Protein 1AM5 (pdb70)

InterPro domains:
  IPR001461 Aspartic peptidase A1 [PR00792] (20-40)
  IPR001461 Aspartic peptidase A1 [PR00792] (163-176)
  IPR001461 Aspartic peptidase A1 [PR00792] (211-222)
  IPR001461 Aspartic peptidase A1 [PR00792] (297-312)
  IPR001461 Aspartic peptidase A1 [PTHR47966] (4-321)
  IPR001969 Aspartic peptidase, active site [PS00141] (29-40)
  IPR001969 Aspartic peptidase, active site [PS00141] (211-222)
  IPR021109 Aspartic peptidase domain superfamily [G3DSA:2.40.70.10] (1-170)
  IPR021109 Aspartic peptidase domain superfamily [G3DSA:2.40.70.10] (171-322)
  IPR021109 Aspartic peptidase domain superfamily [SSF50630] (6-323)
  IPR033121 Peptidase family A1 domain [PF00026] (13-323)
  IPR033121 Peptidase family A1 domain [PS51767] (14-321)

Nearest PDB structures (foldseek):
  1am5-assembly1_A  TM=1.003E+00  e=1.827E-70  Gadus morhua
  6xct-assembly1_A  TM=9.712E-01  e=9.182E-48  Sus scrofa
  6xd2-assembly1_A  TM=9.702E-01  e=2.013E-47  Sus scrofa
  3cms-assembly1_A  TM=9.636E-01  e=3.910E-44  Bos taurus
  8cik-assembly1_A  TM=9.579E-01  e=1.778E-43  Cervus canadensis sibiricus

Structure (mmCIF, N/CA/C/O backbone):
data_1AM5
#
_entry.id   1AM5
#
_cell.length_a   35.980
_cell.length_b   75.400
_cell.length_c   108.100
_cell.angle_alpha   90.00
_cell.angle_beta   90.00
_cell.angle_gamma   90.00
#
_symmetry.space_group_name_H-M   'P 21 21 21'
#
loop_
_entity.id
_entity.type
_entity.pdbx_description
1 polymer PEPSIN
2 water water
#
loop_
_atom_site.group_PDB
_atom_site.id
_atom_site.type_symbol
_atom_site.label_atom_id
_atom_site.label_alt_id
_atom_site.label_comp_id
_atom_site.label_asym_id
_atom_site.label_entity_id
_atom_site.label_seq_id
_atom_site.pdbx_PDB_ins_code
_atom_site.Cartn_x
_atom_site.Cartn_y
_atom_site.Cartn_z
_atom_site.occupancy
_atom_site.B_iso_or_equiv
_atom_site.auth_seq_id
_atom_site.auth_comp_id
_atom_site.auth_asym_id
_atom_site.auth_atom_id
_atom_site.pdbx_PDB_model_num
ATOM 1 N N . ARG A 1 1 ? 2.720 23.668 156.562 1.00 14.53 1 ARG A N 1
ATOM 2 C CA . ARG A 1 1 ? 2.992 22.773 157.750 1.00 12.38 1 ARG A CA 1
ATOM 3 C C . ARG A 1 1 ? 3.860 21.671 157.225 1.00 11.78 1 ARG A C 1
ATOM 4 O O . ARG A 1 1 ? 4.929 21.809 157.858 1.00 12.91 1 ARG A O 1
ATOM 12 N N . VAL A 1 2 ? 3.728 20.700 156.307 1.00 8.92 2 VAL A N 1
ATOM 13 C CA . VAL A 1 2 ? 4.982 19.875 156.056 1.00 8.30 2 VAL A CA 1
ATOM 14 C C . VAL A 1 2 ? 4.730 19.164 154.734 1.00 7.39 2 VAL A C 1
ATOM 15 O O . VAL A 1 2 ? 3.685 19.261 154.088 1.00 6.00 2 VAL A O 1
ATOM 19 N N . THR A 1 3 ? 5.756 18.476 154.241 1.00 8.96 3 THR A N 1
ATOM 20 C CA . THR A 1 3 ? 5.575 17.739 152.982 1.00 8.77 3 THR A CA 1
ATOM 21 C C . THR A 1 3 ? 6.380 16.456 153.150 1.00 6.94 3 THR A C 1
ATOM 22 O O . THR A 1 3 ? 7.190 16.342 154.039 1.00 6.24 3 THR A O 1
ATOM 26 N N . GLU A 1 4 ? 6.082 15.621 152.187 1.00 7.12 4 GLU A N 1
ATOM 27 C CA . GLU A 1 4 ? 6.787 14.358 152.141 1.00 8.44 4 GLU A CA 1
ATOM 28 C C . GLU A 1 4 ? 6.897 13.865 150.714 1.00 6.47 4 GLU A C 1
ATOM 29 O O . GLU A 1 4 ? 6.068 14.168 149.891 1.00 8.44 4 GLU A O 1
ATOM 35 N N . GLN A 1 5 ? 7.962 13.130 150.532 1.00 8.18 5 GLN A N 1
ATOM 36 C CA . GLN A 1 5 ? 8.308 12.465 149.275 1.00 12.11 5 GLN A CA 1
ATOM 37 C C . GLN A 1 5 ? 7.355 11.262 149.185 1.00 13.20 5 GLN A C 1
ATOM 38 O O . GLN A 1 5 ? 7.082 10.653 150.244 1.00 11.66 5 GLN A O 1
ATOM 44 N N . MET A 1 6 ? 6.725 10.979 148.010 1.00 13.04 6 MET A N 1
ATOM 45 C CA . MET A 1 6 ? 5.787 9.815 148.053 1.00 16.06 6 MET A CA 1
ATOM 46 C C . MET A 1 6 ? 6.205 8.936 146.900 1.00 15.92 6 MET A C 1
ATOM 47 O O . MET A 1 6 ? 7.122 9.394 146.169 1.00 17.38 6 MET A O 1
ATOM 52 N N . LYS A 1 7 ? 5.691 7.727 146.713 1.00 15.55 7 LYS A N 1
ATOM 53 C CA . LYS A 1 7 ? 6.338 6.981 145.585 1.00 13.94 7 LYS A CA 1
ATOM 54 C C . LYS A 1 7 ? 5.549 6.913 144.279 1.00 13.63 7 LYS A C 1
ATOM 55 O O . LYS A 1 7 ? 4.344 7.053 144.183 1.00 11.30 7 LYS A O 1
ATOM 61 N N . ASN A 1 8 ? 6.300 6.666 143.211 1.00 12.86 8 ASN A N 1
ATOM 62 C CA . ASN A 1 8 ? 5.877 6.559 141.815 1.00 12.85 8 ASN A CA 1
ATOM 63 C C . ASN A 1 8 ? 6.041 5.161 141.267 1.00 12.74 8 ASN A C 1
ATOM 64 O O . ASN A 1 8 ? 7.162 4.639 141.173 1.00 13.20 8 ASN A O 1
ATOM 69 N N . GLU A 1 9 ? 4.964 4.475 140.877 1.00 13.08 9 GLU A N 1
ATOM 70 C CA . GLU A 1 9 ? 5.161 3.147 140.285 1.00 14.47 9 GLU A CA 1
ATOM 71 C C . GLU A 1 9 ? 4.961 3.457 138.791 1.00 15.65 9 GLU A C 1
ATOM 72 O O . GLU A 1 9 ? 3.890 3.878 138.324 1.00 15.55 9 GLU A O 1
ATOM 78 N N . ALA A 1 10 ? 6.063 3.336 138.031 1.00 15.20 10 ALA A N 1
ATOM 79 C CA . ALA A 1 10 ? 5.955 3.497 136.596 1.00 13.78 10 ALA A CA 1
ATOM 80 C C . ALA A 1 10 ? 5.114 4.598 136.095 1.00 14.67 10 ALA A C 1
ATOM 81 O O . ALA A 1 10 ? 4.404 4.347 135.119 1.00 16.28 10 ALA A O 1
ATOM 83 N N . ASP A 1 11 ? 5.002 5.786 136.662 1.00 15.95 11 ASP A N 1
ATOM 84 C CA . ASP A 1 11 ? 4.213 6.922 136.239 1.00 12.52 11 ASP A CA 1
ATOM 85 C C . ASP A 1 11 ? 2.728 6.603 136.151 1.00 13.82 11 ASP A C 1
ATOM 86 O O . ASP A 1 11 ? 2.002 7.401 135.563 1.00 12.39 11 ASP A O 1
ATOM 91 N N . THR A 1 12 ? 2.308 5.513 136.780 1.00 14.01 12 THR A N 1
ATOM 92 C CA . THR A 1 12 ? 0.902 5.133 136.762 1.00 14.08 12 THR A CA 1
ATOM 93 C C . THR A 1 12 ? 0.158 5.369 138.058 1.00 11.67 12 THR A C 1
ATOM 94 O O . THR A 1 12 ? -0.973 5.797 138.174 1.00 15.48 12 THR A O 1
ATOM 98 N N . GLU A 1 13 ? 0.839 4.998 139.091 1.00 9.92 13 GLU A N 1
ATOM 99 C CA . GLU A 1 13 ? 0.556 5.014 140.464 1.00 10.57 13 GLU A CA 1
ATOM 100 C C . GLU A 1 13 ? 1.491 5.867 141.294 1.00 7.98 13 GLU A C 1
ATOM 101 O O . GLU A 1 13 ? 2.632 5.474 141.192 1.00 6.26 13 GLU A O 1
ATOM 107 N N . TYR A 1 14 ? 0.893 6.813 141.991 1.00 9.64 14 TYR A N 1
ATOM 108 C CA . TYR A 1 14 ? 1.598 7.721 142.945 1.00 9.64 14 TYR A CA 1
ATOM 109 C C . TYR A 1 14 ? 0.924 7.447 144.314 1.00 7.29 14 TYR A C 1
ATOM 110 O O . TYR A 1 14 ? -0.264 7.639 144.588 1.00 4.91 14 TYR A O 1
ATOM 119 N N . TYR A 1 15 ? 1.756 6.811 145.142 1.00 6.20 15 TYR A N 1
ATOM 120 C CA . TYR A 1 15 ? 1.219 6.336 146.424 1.00 10.14 15 TYR A CA 1
ATOM 121 C C . TYR A 1 15 ? 2.129 6.692 147.579 1.00 10.85 15 TYR A C 1
ATOM 122 O O . TYR A 1 15 ? 3.327 6.867 147.199 1.00 13.96 15 TYR A O 1
ATOM 131 N N . GLY A 1 16 ? 1.643 6.832 148.827 1.00 8.99 16 GLY A N 1
ATOM 132 C CA . GLY A 1 16 ? 2.759 7.171 149.781 1.00 10.11 16 GLY A CA 1
ATOM 133 C C . GLY A 1 16 ? 2.341 6.749 151.155 1.00 9.42 16 GLY A C 1
ATOM 134 O O . GLY A 1 16 ? 1.374 6.020 151.202 1.00 10.88 16 GLY A O 1
ATOM 135 N N . VAL A 1 17 ? 2.993 7.182 152.210 1.00 12.24 17 VAL A N 1
ATOM 136 C CA . VAL A 1 17 ? 2.534 6.750 153.532 1.00 13.13 17 VAL A CA 1
ATOM 137 C C . VAL A 1 17 ? 1.640 7.641 154.376 1.00 13.27 17 VAL A C 1
ATOM 138 O O . VAL A 1 17 ? 1.355 8.868 154.275 1.00 14.23 17 VAL A O 1
ATOM 142 N N . ILE A 1 18 ? 0.963 6.954 155.318 1.00 10.16 18 ILE A N 1
ATOM 143 C CA . ILE A 1 18 ? 0.065 7.300 156.387 1.00 7.24 18 ILE A CA 1
ATOM 144 C C . ILE A 1 18 ? 0.127 6.235 157.515 1.00 7.91 18 ILE A C 1
ATOM 145 O O . ILE A 1 18 ? 0.451 5.069 157.313 1.00 4.95 18 ILE A O 1
ATOM 150 N N . SER A 1 19 ? -0.205 6.570 158.750 1.00 7.71 19 SER A N 1
ATOM 151 C CA . SER A 1 19 ? -0.198 5.724 159.932 1.00 5.78 19 SER A CA 1
ATOM 152 C C . SER A 1 19 ? -1.525 5.653 160.644 1.00 5.64 19 SER A C 1
ATOM 153 O O . SER A 1 19 ? -2.114 6.734 160.685 1.00 3.91 19 SER A O 1
ATOM 156 N N . ILE A 1 20 ? -2.001 4.517 161.094 1.00 4.48 20 ILE A N 1
ATOM 157 C CA . ILE A 1 20 ? -3.313 4.568 161.755 1.00 7.36 20 ILE A CA 1
ATOM 158 C C . ILE A 1 20 ? -3.160 3.808 163.074 1.00 9.36 20 ILE A C 1
ATOM 159 O O . ILE A 1 20 ? -2.360 2.889 162.932 1.00 8.83 20 ILE A O 1
ATOM 164 N N . GLY A 1 21 ? -3.870 4.115 164.128 1.00 11.05 21 GLY A N 1
ATOM 165 C CA . GLY A 1 21 ? -3.764 3.364 165.347 1.00 11.66 21 GLY A CA 1
ATOM 166 C C . GLY A 1 21 ? -2.871 4.040 166.365 1.00 12.90 21 GLY A C 1
ATOM 167 O O . GLY A 1 21 ? -2.162 4.987 166.070 1.00 15.02 21 GLY A O 1
ATOM 168 N N . THR A 1 22 ? -2.820 3.549 167.581 1.00 12.75 22 THR A N 1
ATOM 169 C CA . THR A 1 22 ? -2.035 3.820 168.787 1.00 11.35 22 THR A CA 1
ATOM 170 C C . THR A 1 22 ? -1.615 2.435 169.206 1.00 10.02 22 THR A C 1
ATOM 171 O O . THR A 1 22 ? -2.518 1.807 169.720 1.00 12.73 22 THR A O 1
ATOM 175 N N . PRO A 1 23 ? -0.383 2.106 169.182 1.00 10.57 23 PRO A N 1
ATOM 176 C CA . PRO A 1 23 ? 0.755 2.623 168.489 1.00 12.60 23 PRO A CA 1
ATOM 177 C C . PRO A 1 23 ? 0.467 2.414 166.983 1.00 12.58 23 PRO A C 1
ATOM 178 O O . PRO A 1 23 ? -0.293 1.562 166.510 1.00 15.63 23 PRO A O 1
ATOM 182 N N . PRO A 1 24 ? 1.017 3.255 166.155 1.00 13.31 24 PRO A N 1
ATOM 183 C CA . PRO A 1 24 ? 0.788 3.288 164.740 1.00 14.06 24 PRO A CA 1
ATOM 184 C C . PRO A 1 24 ? 1.193 2.178 163.783 1.00 15.97 24 PRO A C 1
ATOM 185 O O . PRO A 1 24 ? 2.352 1.791 163.631 1.00 17.28 24 PRO A O 1
ATOM 189 N N . GLU A 1 25 ? 0.200 1.650 163.057 1.00 16.51 25 GLU A N 1
ATOM 190 C CA . GLU A 1 25 ? 0.320 0.653 161.968 1.00 17.61 25 GLU A CA 1
ATOM 191 C C . GLU A 1 25 ? 0.428 1.499 160.660 1.00 17.78 25 GLU A C 1
ATOM 192 O O . GLU A 1 25 ? -0.459 2.370 160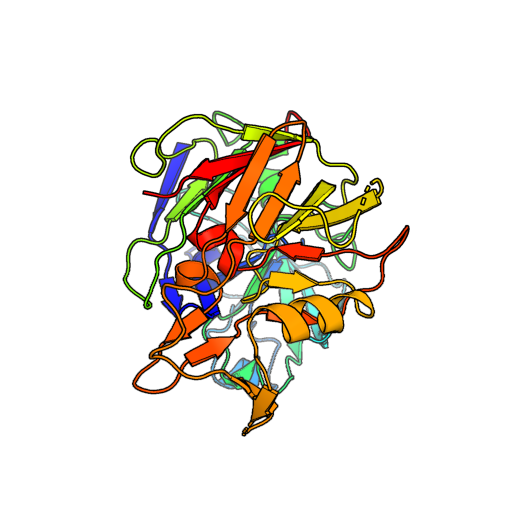.446 1.00 19.57 25 GLU A O 1
ATOM 198 N N . SER A 1 26 ? 1.480 1.371 159.853 1.00 16.72 26 SER A N 1
ATOM 199 C CA . SER A 1 26 ? 1.819 2.158 158.664 1.00 15.65 26 SER A CA 1
ATOM 200 C C . SER A 1 26 ? 1.375 1.483 157.388 1.00 15.02 26 SER A C 1
ATOM 201 O O . SER A 1 26 ? 1.398 0.231 157.267 1.00 14.58 26 SER A O 1
ATOM 204 N N . PHE A 1 27 ? 0.776 2.246 156.478 1.00 11.79 27 PHE A N 1
ATOM 205 C CA . PHE A 1 27 ? 0.166 1.834 155.226 1.00 10.19 27 PHE A CA 1
ATOM 206 C C . PHE A 1 27 ? 0.507 2.745 154.058 1.00 8.35 27 PHE A C 1
ATOM 207 O O . PHE A 1 27 ? 0.658 3.924 154.168 1.00 7.66 27 PHE A O 1
ATOM 215 N N . LYS A 1 28 ? 0.616 2.217 152.910 1.00 7.56 28 LYS A N 1
ATOM 216 C CA . LYS A 1 28 ? 0.858 2.841 151.623 1.00 6.84 28 LYS A CA 1
ATOM 217 C C . LYS A 1 28 ? -0.480 3.102 151.013 1.00 6.64 28 LYS A C 1
ATOM 218 O O . LYS A 1 28 ? -1.277 2.171 150.738 1.00 8.06 28 LYS A O 1
ATOM 224 N N . VAL A 1 29 ? -0.871 4.349 150.815 1.00 9.81 29 VAL A N 1
ATOM 225 C CA . VAL A 1 29 ? -2.201 4.640 150.272 1.00 8.29 29 VAL A CA 1
ATOM 226 C C . VAL A 1 29 ? -1.982 5.515 149.039 1.00 12.00 29 VAL A C 1
ATOM 227 O O . VAL A 1 29 ? -1.016 6.267 148.874 1.00 13.93 29 VAL A O 1
ATOM 231 N N . ILE A 1 30 ? -2.897 5.278 148.058 1.00 12.21 30 ILE A N 1
ATOM 232 C CA . ILE A 1 30 ? -2.896 6.092 146.833 1.00 9.26 30 ILE A CA 1
ATOM 233 C C . ILE A 1 30 ? -3.510 7.436 147.284 1.00 4.90 30 ILE A C 1
ATOM 234 O O . ILE A 1 30 ? -4.573 7.600 147.927 1.00 3.27 30 ILE A O 1
ATOM 239 N N . PHE A 1 31 ? -2.789 8.470 146.956 1.00 2.86 31 PHE A N 1
ATOM 240 C CA . PHE A 1 31 ? -3.245 9.855 147.202 1.00 4.34 31 PHE A CA 1
ATOM 241 C C . PHE A 1 31 ? -4.179 10.307 146.135 1.00 4.28 31 PHE A C 1
ATOM 242 O O . PHE A 1 31 ? -3.755 10.745 145.117 1.00 6.83 31 PHE A O 1
ATOM 250 N N . ASP A 1 32 ? -5.481 10.135 146.233 1.00 6.67 32 ASP A N 1
ATOM 251 C CA . ASP A 1 32 ? -6.494 10.362 145.223 1.00 5.67 32 ASP A CA 1
ATOM 252 C C . ASP A 1 32 ? -7.429 11.537 145.294 1.00 5.57 32 ASP A C 1
ATOM 253 O O . ASP A 1 32 ? -8.412 11.770 146.010 1.00 8.20 32 ASP A O 1
ATOM 258 N N . THR A 1 33 ? -7.190 12.498 144.341 1.00 6.42 33 THR A N 1
ATOM 259 C CA . THR A 1 33 ? -7.950 13.741 144.219 1.00 3.58 33 THR A CA 1
ATOM 260 C C . THR A 1 33 ? -9.285 13.511 143.548 1.00 5.41 33 THR A C 1
ATOM 261 O O . THR A 1 33 ? -10.162 14.384 143.663 1.00 5.11 33 THR A O 1
ATOM 265 N N . GLY A 1 34 ? -9.496 12.350 142.949 1.00 5.67 34 GLY A N 1
ATOM 266 C CA . GLY A 1 34 ? -10.697 11.993 142.242 1.00 2.35 34 GLY A CA 1
ATOM 267 C C . GLY A 1 34 ? -11.709 11.180 142.995 1.00 2.68 34 GLY A C 1
ATOM 268 O O . GLY A 1 34 ? -12.685 10.719 142.382 1.00 1.89 34 GLY A O 1
ATOM 269 N N . SER A 1 35 ? -11.447 11.000 144.280 1.00 2.89 35 SER A N 1
ATOM 270 C CA . SER A 1 35 ? -12.300 10.348 145.235 1.00 4.61 35 SER A CA 1
ATOM 271 C C . SER A 1 35 ? -12.114 11.033 146.611 1.00 7.39 35 SER A C 1
ATOM 272 O O . SER A 1 35 ? -11.130 11.671 146.948 1.00 6.99 35 SER A O 1
ATOM 275 N N . SER A 1 36 ? -13.062 10.876 147.517 1.00 8.52 36 SER A N 1
ATOM 276 C CA . SER A 1 36 ? -13.082 11.374 148.858 1.00 9.27 36 SER A CA 1
ATOM 277 C C . SER A 1 36 ? -13.098 10.254 149.911 1.00 10.20 36 SER A C 1
ATOM 278 O O . SER A 1 36 ? -13.032 10.790 151.021 1.00 10.23 36 SER A O 1
ATOM 281 N N . ASN A 1 37 ? -13.164 8.939 149.673 1.00 9.28 37 ASN A N 1
ATOM 282 C CA . ASN A 1 37 ? -13.137 8.097 150.897 1.00 10.17 37 ASN A CA 1
ATOM 283 C C . ASN A 1 37 ? -11.759 7.699 151.414 1.00 10.05 37 ASN A C 1
ATOM 284 O O . ASN A 1 37 ? -10.726 7.851 150.762 1.00 10.26 37 ASN A O 1
ATOM 289 N N . LEU A 1 38 ? -11.669 7.133 152.631 1.00 9.97 38 LEU A N 1
ATOM 290 C CA . LEU A 1 38 ? -10.426 6.643 153.217 1.00 8.71 38 LEU A CA 1
ATOM 291 C C . LEU A 1 38 ? -10.681 5.166 153.569 1.00 7.01 38 LEU A C 1
ATOM 292 O O . LEU A 1 38 ? -11.687 4.917 154.219 1.00 6.53 38 LEU A O 1
ATOM 297 N N . TRP A 1 39 ? -9.831 4.255 153.092 1.00 6.70 39 TRP A N 1
ATOM 298 C CA . TRP A 1 39 ? -10.117 2.850 153.512 1.00 3.19 39 TRP A CA 1
ATOM 299 C C . TRP A 1 39 ? -8.784 2.180 153.464 1.00 3.14 39 TRP A C 1
ATOM 300 O O . TRP A 1 39 ? -7.835 2.670 152.843 1.00 5.14 39 TRP A O 1
ATOM 311 N N . VAL A 1 40 ? -8.619 1.052 154.105 1.00 4.74 40 VAL A N 1
ATOM 312 C CA . VAL A 1 40 ? -7.362 0.297 154.240 1.00 1.89 40 VAL A CA 1
ATOM 313 C C . VAL A 1 40 ? -7.735 -1.172 154.324 1.00 3.15 40 VAL A C 1
ATOM 314 O O . VAL A 1 40 ? -8.863 -1.470 154.708 1.00 1.89 40 VAL A O 1
ATOM 318 N N . SER A 1 41 ? -6.830 -2.046 153.884 1.00 5.75 41 SER A N 1
ATOM 319 C CA . SER A 1 41 ? -7.040 -3.502 153.919 1.00 9.22 41 SER A CA 1
ATOM 320 C C . SER A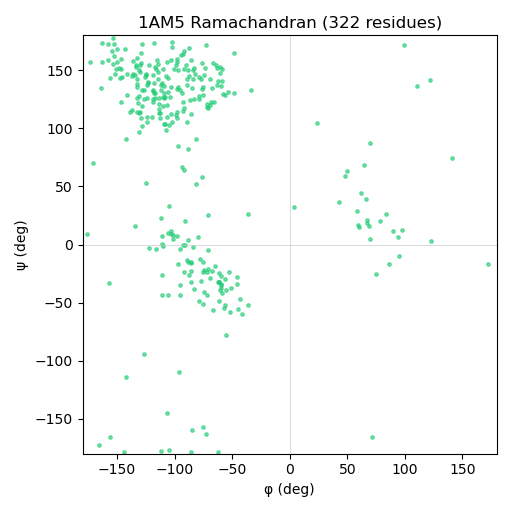 1 41 ? -7.264 -3.694 155.420 1.00 8.93 41 SER A C 1
ATOM 321 O O . SER A 1 41 ? -6.570 -2.920 156.161 1.00 9.75 41 SER A O 1
ATOM 324 N N . SER A 1 42 ? -8.171 -4.534 155.894 1.00 8.49 42 SER A N 1
ATOM 325 C CA . SER A 1 42 ? -8.289 -4.673 157.389 1.00 7.00 42 SER A CA 1
ATOM 326 C C . SER A 1 42 ? -8.338 -6.144 157.748 1.00 6.36 42 SER A C 1
ATOM 327 O O . SER A 1 42 ? -8.678 -6.988 156.927 1.00 6.07 42 SER A O 1
ATOM 330 N N . SER A 1 43 ? -8.057 -6.506 158.997 1.00 10.75 43 SER A N 1
ATOM 331 C CA . SER A 1 43 ? -8.165 -7.934 159.303 1.00 15.46 43 SER A CA 1
ATOM 332 C C . SER A 1 43 ? -9.593 -8.449 159.333 1.00 16.04 43 SER A C 1
ATOM 333 O O . SER A 1 43 ? -9.759 -9.456 160.007 1.00 17.94 43 SER A O 1
ATOM 336 N N . HIS A 1 44 ? -10.595 -7.876 158.655 1.00 16.20 44 HIS A N 1
ATOM 337 C CA . HIS A 1 44 ? -11.962 -8.347 158.614 1.00 15.03 44 HIS A CA 1
ATOM 338 C C . HIS A 1 44 ? -12.097 -8.830 157.187 1.00 15.42 44 HIS A C 1
ATOM 339 O O . HIS A 1 44 ? -13.187 -9.228 156.829 1.00 18.10 44 HIS A O 1
ATOM 346 N N . CYS A 1 45 ? -10.988 -8.678 156.483 1.00 16.13 45 CYS A N 1
ATOM 347 C CA . CYS A 1 45 ? -10.995 -9.084 155.082 1.00 16.29 45 CYS A CA 1
ATOM 348 C C . CYS A 1 45 ? -10.097 -10.325 154.878 1.00 17.79 45 CYS A C 1
ATOM 349 O O . CYS A 1 45 ? -8.977 -10.551 155.399 1.00 17.15 45 CYS A O 1
ATOM 352 N N . SER A 1 46 ? -10.712 -11.181 154.033 1.00 17.89 46 SER A N 1
ATOM 353 C CA . SER A 1 46 ? -10.023 -12.425 153.669 1.00 19.56 46 SER A CA 1
ATOM 354 C C . SER A 1 46 ? -10.119 -12.673 152.176 1.00 18.62 46 SER A C 1
ATOM 355 O O . SER A 1 46 ? -9.877 -13.844 151.806 1.00 20.87 46 SER A O 1
ATOM 358 N N . ALA A 1 47 ? -10.465 -11.731 151.321 1.00 16.32 47 ALA A N 1
ATOM 359 C CA . ALA A 1 47 ? -10.504 -11.954 149.864 1.00 13.70 47 ALA A CA 1
ATOM 360 C C . ALA A 1 47 ? -9.053 -12.276 149.554 1.00 14.67 47 ALA A C 1
ATOM 361 O O . ALA A 1 47 ? -8.168 -12.145 150.446 1.00 16.63 47 ALA A O 1
ATOM 363 N N . GLN A 1 48 ? -8.572 -12.520 148.361 1.00 15.13 48 GLN A N 1
ATOM 364 C CA . GLN A 1 48 ? -7.185 -12.751 148.006 1.00 13.59 48 GLN A CA 1
ATOM 365 C C . GLN A 1 48 ? -6.284 -11.515 147.936 1.00 13.36 48 GLN A C 1
ATOM 366 O O . GLN A 1 48 ? -5.066 -11.559 148.154 1.00 10.90 48 GLN A O 1
ATOM 372 N N . ALA A 1 49 ? -6.886 -10.383 147.553 1.00 10.97 49 ALA A N 1
ATOM 373 C CA . ALA A 1 49 ? -6.364 -9.039 147.424 1.00 11.84 49 ALA A CA 1
ATOM 374 C C . ALA A 1 49 ? -5.875 -8.529 148.769 1.00 11.62 49 ALA A C 1
ATOM 375 O O . ALA A 1 49 ? -4.783 -8.065 149.010 1.00 12.85 49 ALA A O 1
ATOM 377 N N . CYS A 1 50 ? -6.764 -8.713 149.724 1.00 13.61 50 CYS A N 1
ATOM 378 C CA . CYS A 1 50 ? -6.642 -8.505 151.155 1.00 13.67 50 CYS A CA 1
ATOM 379 C C . CYS A 1 50 ? -5.550 -9.391 151.735 1.00 14.48 50 CYS A C 1
ATOM 380 O O . CYS A 1 50 ? -4.837 -8.842 152.604 1.00 15.81 50 CYS A O 1
ATOM 383 N N . SER A 1 51 ? -5.400 -10.645 151.282 1.00 12.81 51 SER A N 1
ATOM 384 C CA . SER A 1 51 ? -4.317 -11.502 151.723 1.00 13.97 51 SER A CA 1
ATOM 385 C C . SER A 1 51 ? -2.896 -11.003 151.416 1.00 14.09 51 SER A C 1
ATOM 386 O O . SER A 1 51 ? -1.953 -11.342 152.120 1.00 14.99 51 SER A O 1
ATOM 389 N N . ASN A 1 52 ? -2.661 -10.294 150.332 1.00 16.10 52 ASN A N 1
ATOM 390 C CA . ASN A 1 52 ? -1.280 -9.886 150.039 1.00 17.21 52 ASN A CA 1
ATOM 391 C C . ASN A 1 52 ? -1.040 -8.424 150.412 1.00 15.84 52 ASN A C 1
ATOM 392 O O . ASN A 1 52 ? 0.070 -7.914 150.186 1.00 16.28 52 ASN A O 1
ATOM 397 N N . HIS A 1 53 ? -2.012 -7.768 151.007 1.00 12.28 53 HIS A N 1
ATOM 398 C CA . HIS A 1 53 ? -1.815 -6.360 151.395 1.00 12.75 53 HIS A CA 1
ATOM 399 C C . HIS A 1 53 ? -1.549 -6.207 152.874 1.00 13.04 53 HIS A C 1
ATOM 400 O O . HIS A 1 53 ? -1.535 -7.188 153.655 1.00 14.42 53 HIS A O 1
ATOM 407 N N . ASN A 1 54 ? -1.232 -5.002 153.335 1.00 12.03 54 ASN A N 1
ATOM 408 C CA . ASN A 1 54 ? -0.877 -4.897 154.777 1.00 9.97 54 ASN A CA 1
ATOM 409 C C . ASN A 1 54 ? -2.137 -4.737 155.552 1.00 8.73 54 ASN A C 1
ATOM 410 O O . ASN A 1 54 ? -2.749 -3.712 155.286 1.00 7.93 54 ASN A O 1
ATOM 415 N N . LYS A 1 55 ? -2.603 -5.659 156.389 1.00 6.04 55 LYS A N 1
ATOM 416 C CA . LYS A 1 55 ? -3.891 -5.456 156.992 1.00 5.13 55 LYS A CA 1
ATOM 417 C C . LYS A 1 55 ? -3.845 -4.691 158.321 1.00 7.54 55 LYS A C 1
ATOM 418 O O . LYS A 1 55 ? -3.036 -4.667 159.254 1.00 7.52 55 LYS A O 1
ATOM 424 N N . PHE A 1 56 ? -4.909 -3.858 158.424 1.00 9.29 56 PHE A N 1
ATOM 425 C CA . PHE A 1 56 ? -5.135 -3.024 159.605 1.00 9.72 56 PHE A CA 1
ATOM 426 C C . PHE A 1 56 ? -5.931 -3.876 160.621 1.00 9.11 56 PHE A C 1
ATOM 427 O O . PHE A 1 56 ? -7.054 -4.352 160.378 1.00 10.27 56 PHE A O 1
ATOM 435 N N . LYS A 1 57 ? -5.404 -4.016 161.819 1.00 10.47 57 LYS A N 1
ATOM 436 C CA . LYS A 1 57 ? -5.943 -4.756 162.944 1.00 8.92 57 LYS A CA 1
ATOM 437 C C . LYS A 1 57 ? -6.424 -3.850 164.065 1.00 8.62 57 LYS A C 1
ATOM 438 O O . LYS A 1 57 ? -5.642 -3.305 164.847 1.00 6.29 57 LYS A O 1
ATOM 444 N N . PRO A 1 58 ? -7.740 -3.687 164.169 1.00 8.38 58 PRO A N 1
ATOM 445 C CA . PRO A 1 58 ? -8.388 -2.826 165.147 1.00 11.44 58 PRO A CA 1
ATOM 446 C C . PRO A 1 58 ? -8.222 -3.091 166.624 1.00 15.09 58 PRO A C 1
ATOM 447 O O . PRO A 1 58 ? -8.335 -2.263 167.575 1.00 19.06 58 PRO A O 1
ATOM 451 N N . ARG A 1 59 ? -7.922 -4.308 167.016 1.00 18.01 59 ARG A N 1
ATOM 452 C CA . ARG A 1 59 ? -7.713 -4.848 168.327 1.00 18.57 59 ARG A CA 1
ATOM 453 C C . ARG A 1 59 ? -6.353 -4.425 168.860 1.00 18.75 59 ARG A C 1
ATOM 454 O O . ARG A 1 59 ? -6.161 -4.675 170.037 1.00 20.53 59 ARG A O 1
ATOM 462 N N . GLN A 1 60 ? -5.470 -3.931 167.999 1.00 17.70 60 GLN A N 1
ATOM 463 C CA . GLN A 1 60 ? -4.138 -3.608 168.449 1.00 15.88 60 GLN A CA 1
ATOM 464 C C . GLN A 1 60 ? -3.896 -2.106 168.439 1.00 14.48 60 GLN A C 1
ATOM 465 O O . GLN A 1 60 ? -2.774 -1.643 168.366 1.00 13.26 60 GLN A O 1
ATOM 471 N N . SER A 1 61 ? -4.985 -1.387 168.495 1.00 15.19 61 SER A N 1
ATOM 472 C CA . SER A 1 61 ? -4.956 0.105 168.544 1.00 16.39 61 SER A CA 1
ATOM 473 C C . SER A 1 61 ? -5.850 0.536 169.701 1.00 14.49 61 SER A C 1
ATOM 474 O O . SER A 1 61 ? -7.108 0.318 169.695 1.00 13.46 61 SER A O 1
ATOM 477 N N . SER A 1 62 ? -5.179 1.122 170.698 1.00 12.58 62 SER A N 1
ATOM 478 C CA . SER A 1 62 ? -5.950 1.494 171.924 1.00 13.97 62 SER A CA 1
ATOM 479 C C . SER A 1 62 ? -6.758 2.779 171.827 1.00 15.12 62 SER A C 1
ATOM 480 O O . SER A 1 62 ? -7.334 3.318 172.794 1.00 14.82 62 SER A O 1
ATOM 483 N N . THR A 1 63 ? -6.765 3.328 170.608 1.00 12.69 63 THR A N 1
ATOM 484 C CA . THR A 1 63 ? -7.488 4.508 170.230 1.00 13.29 63 THR A CA 1
ATOM 485 C C . THR A 1 63 ? -8.656 4.138 169.284 1.00 13.28 63 THR A C 1
ATOM 486 O O . THR A 1 63 ? -9.435 5.074 168.965 1.00 14.08 63 THR A O 1
ATOM 490 N N . TYR A 1 64 ? -8.856 2.860 168.912 1.00 9.85 64 TYR A N 1
ATOM 491 C CA . TYR A 1 64 ? -9.955 2.548 167.997 1.00 10.37 64 TYR A CA 1
ATOM 492 C C . TYR A 1 64 ? -11.333 2.476 168.612 1.00 11.37 64 TYR A C 1
ATOM 493 O O . TYR A 1 64 ? -11.661 2.074 169.745 1.00 8.10 64 TYR A O 1
ATOM 502 N N . VAL A 1 65 ? -12.272 2.950 167.761 1.00 12.23 65 VAL A N 1
ATOM 503 C CA . VAL A 1 65 ? -13.689 3.028 168.230 1.00 14.18 65 VAL A CA 1
ATOM 504 C C . VAL A 1 65 ? -14.502 2.516 167.058 1.00 13.80 65 VAL A C 1
ATOM 505 O O . VAL A 1 65 ? -14.395 3.231 166.064 1.00 12.26 65 VAL A O 1
ATOM 509 N N . GLU A 1 66 ? -15.225 1.400 167.142 1.00 15.52 66 GLU A N 1
ATOM 510 C CA . GLU A 1 66 ? -15.971 0.957 165.927 1.00 16.92 66 GLU A CA 1
ATOM 511 C C . GLU A 1 66 ? -17.338 1.585 165.762 1.00 19.07 66 GLU A C 1
ATOM 512 O O . GLU A 1 66 ? -17.909 2.116 166.725 1.00 19.33 66 GLU A O 1
ATOM 518 N N . THR A 1 67 ? -17.977 1.650 164.610 1.00 20.40 67 THR A N 1
ATOM 519 C CA . THR A 1 67 ? -19.219 2.055 164.027 1.00 22.40 67 THR A CA 1
ATOM 520 C C . THR A 1 67 ? -19.631 0.836 163.132 1.00 23.62 67 THR A C 1
ATOM 521 O O . THR A 1 67 ? -19.012 0.393 162.144 1.00 21.89 67 THR A O 1
ATOM 525 N N . GLY A 1 68 ? -20.801 0.256 163.386 1.00 25.14 68 GLY A N 1
ATOM 526 C CA . GLY A 1 68 ? -21.172 -0.881 162.497 1.00 26.41 68 GLY A CA 1
ATOM 527 C C . GLY A 1 68 ? -21.549 -0.566 161.039 1.00 25.25 68 GLY A C 1
ATOM 528 O 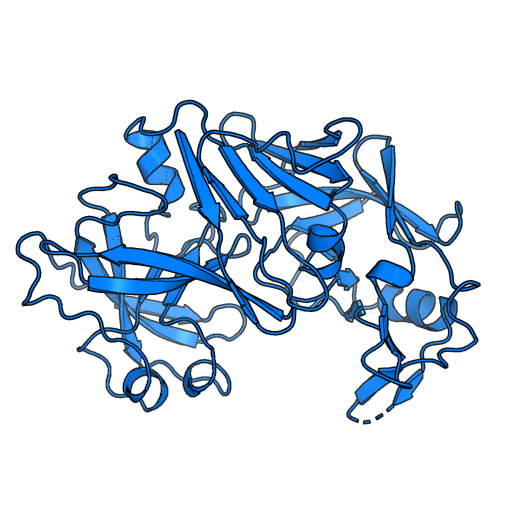O . GLY A 1 68 ? -21.827 -1.491 160.233 1.00 26.68 68 GLY A O 1
ATOM 529 N N . LYS A 1 69 ? -21.607 0.724 160.687 1.00 22.15 69 LYS A N 1
ATOM 530 C CA . LYS A 1 69 ? -22.009 1.104 159.362 1.00 19.65 69 LYS A CA 1
ATOM 531 C C . LYS A 1 69 ? -21.088 0.475 158.334 1.00 16.49 69 LYS A C 1
ATOM 532 O O . LYS A 1 69 ? -19.889 0.544 158.430 1.00 16.67 69 LYS A O 1
ATOM 538 N N . THR A 1 70 ? -21.719 -0.150 157.384 1.00 15.36 70 THR A N 1
ATOM 539 C CA . THR A 1 70 ? -21.008 -0.794 156.308 1.00 18.05 70 THR A CA 1
ATOM 540 C C . THR A 1 70 ? -20.957 0.214 155.161 1.00 19.40 70 THR A C 1
ATOM 541 O O . THR A 1 70 ? -21.718 1.179 155.105 1.00 19.56 70 THR A O 1
ATOM 545 N N . VAL A 1 71 ? -20.070 -0.021 154.204 1.00 20.58 71 VAL A N 1
ATOM 546 C CA . VAL A 1 71 ? -20.056 0.899 153.040 1.00 18.62 71 VAL A CA 1
ATOM 547 C C . VAL A 1 71 ? -19.993 -0.061 151.868 1.00 19.35 71 VAL A C 1
ATOM 548 O O . VAL A 1 71 ? -19.536 -1.195 152.044 1.00 17.82 71 VAL A O 1
ATOM 552 N N . ASP A 1 72 ? -20.490 0.329 150.725 1.00 21.22 72 ASP A N 1
ATOM 553 C CA . ASP A 1 72 ? -20.405 -0.449 149.506 1.00 23.12 72 ASP A CA 1
ATOM 554 C C . ASP A 1 72 ? -19.841 0.712 148.615 1.00 23.90 72 ASP A C 1
ATOM 555 O O . ASP A 1 72 ? -20.501 1.702 148.349 1.00 23.61 72 ASP A O 1
ATOM 560 N N . LEU A 1 73 ? -18.570 0.451 148.331 1.00 23.35 73 LEU A N 1
ATOM 561 C CA . LEU A 1 73 ? -18.083 1.567 147.506 1.00 23.69 73 LEU A CA 1
ATOM 562 C C . LEU A 1 73 ? -17.414 0.883 146.320 1.00 27.23 73 LEU A C 1
ATOM 563 O O . LEU A 1 73 ? -16.514 0.092 146.197 1.00 25.48 73 LEU A O 1
ATOM 568 N N . THR A 1 74 ? -18.219 1.232 145.299 1.00 32.03 74 THR A N 1
ATOM 569 C CA . THR A 1 74 ? -17.812 0.893 143.945 1.00 36.68 74 THR A CA 1
ATOM 570 C C . THR A 1 74 ? -17.171 2.303 143.685 1.00 40.09 74 THR A C 1
ATOM 571 O O . THR A 1 74 ? -17.757 3.307 144.125 1.00 39.57 74 THR A O 1
ATOM 575 N N . TYR A 1 75 ? -15.959 2.261 143.132 1.00 42.27 75 TYR A N 1
ATOM 576 C CA . TYR A 1 75 ? -15.165 3.419 142.827 1.00 43.86 75 TYR A CA 1
ATOM 577 C C . TYR A 1 75 ? -15.151 3.708 141.337 1.00 44.49 75 TYR A C 1
ATOM 578 O O . TYR A 1 75 ? -14.054 4.132 140.895 1.00 45.17 75 TYR A O 1
ATOM 587 N N . GLY A 1 76 ? -16.221 3.448 140.575 1.00 44.27 76 GLY A N 1
ATOM 588 C CA . GLY A 1 76 ? -15.937 3.679 139.113 1.00 45.56 76 GLY A CA 1
ATOM 589 C C . GLY A 1 76 ? -14.853 2.522 139.050 1.00 46.73 76 GLY A C 1
ATOM 590 O O . GLY A 1 76 ? -13.634 2.714 138.953 1.00 45.03 76 GLY A O 1
ATOM 591 N N . THR A 1 77 ? -15.523 1.374 139.208 1.00 46.19 77 THR A N 1
ATOM 592 C CA . THR A 1 77 ? -14.935 0.059 139.344 1.00 46.37 77 THR A CA 1
ATOM 593 C C . THR A 1 77 ? -13.512 0.278 139.859 1.00 46.28 77 THR A C 1
ATOM 594 O O . THR A 1 77 ? -12.409 0.621 139.502 1.00 48.65 77 THR A O 1
ATOM 598 N N . GLY A 1 78 ? -13.403 -0.013 141.095 1.00 44.47 78 GLY A N 1
ATOM 599 C CA . GLY A 1 78 ? -13.038 -0.560 142.318 1.00 41.98 78 GLY A CA 1
ATOM 600 C C . GLY A 1 78 ? -14.575 -0.783 142.640 1.00 41.08 78 GLY A C 1
ATOM 601 O O . GLY A 1 78 ? -15.377 -0.010 142.086 1.00 36.75 78 GLY A O 1
ATOM 602 N N . GLY A 1 79 ? -14.777 -1.777 143.506 1.00 40.49 79 GLY A N 1
ATOM 603 C CA . GLY A 1 79 ? -16.138 -2.131 143.949 1.00 36.71 79 GLY A CA 1
ATOM 604 C C . GLY A 1 79 ? -16.082 -3.151 145.119 1.00 33.06 79 GLY A C 1
ATOM 605 O O . GLY A 1 79 ? -16.460 -4.329 145.019 1.00 31.48 79 GLY A O 1
ATOM 606 N N . MET A 1 80 ? -15.616 -2.530 146.222 1.00 28.15 80 MET A N 1
ATOM 607 C CA . MET A 1 80 ? -15.444 -3.295 147.427 1.00 21.29 80 MET A CA 1
ATOM 608 C C . MET A 1 80 ? -16.507 -3.047 148.492 1.00 16.93 80 MET A C 1
ATOM 609 O O . MET A 1 80 ? -17.463 -2.336 148.329 1.00 13.04 80 MET A O 1
ATOM 614 N N . ARG A 1 81 ? -16.178 -3.779 149.571 1.00 14.18 81 ARG A N 1
ATOM 615 C CA . ARG A 1 81 ? -17.004 -3.749 150.761 1.00 12.95 81 ARG A CA 1
ATOM 616 C C . ARG A 1 81 ? -16.203 -3.386 151.982 1.00 9.94 81 ARG A C 1
ATOM 617 O O . ARG A 1 81 ? -15.016 -3.653 152.263 1.00 10.33 81 ARG A O 1
ATOM 625 N N . GLY A 1 82 ? -16.888 -2.646 152.841 1.00 8.73 82 GLY A N 1
ATOM 626 C CA . GLY A 1 82 ? -16.279 -2.164 154.112 1.00 8.57 82 GLY A CA 1
ATOM 627 C C . GLY A 1 82 ? -17.229 -1.902 155.298 1.00 6.97 82 GLY A C 1
ATOM 628 O O . GLY A 1 82 ? -18.425 -1.921 155.323 1.00 5.28 82 GLY A O 1
ATOM 629 N N . ILE A 1 83 ? -16.582 -1.624 156.426 1.00 8.45 83 ILE A N 1
ATOM 630 C CA . ILE A 1 83 ? -17.167 -1.292 157.716 1.00 6.42 83 ILE A CA 1
ATOM 631 C C . ILE A 1 83 ? -16.437 -0.067 158.243 1.00 5.66 83 ILE A C 1
ATOM 632 O O . ILE A 1 83 ? -15.213 0.095 158.175 1.00 4.58 83 ILE A O 1
ATOM 637 N N . LEU A 1 84 ? -17.256 0.837 158.748 1.00 7.73 84 LEU A N 1
ATOM 638 C CA . LEU A 1 84 ? -16.806 2.140 159.289 1.00 10.38 84 LEU A CA 1
ATOM 639 C C . LEU A 1 84 ? -16.347 2.014 160.752 1.00 10.77 84 LEU A C 1
ATOM 640 O O . LEU A 1 84 ? -16.781 1.189 161.557 1.00 7.29 84 LEU A O 1
ATOM 645 N N . GLY A 1 85 ? -15.299 2.772 161.064 1.00 9.83 85 GLY A N 1
ATOM 646 C CA . GLY A 1 85 ? -14.705 2.868 162.384 1.00 8.55 85 GLY A CA 1
ATOM 647 C C . GLY A 1 85 ? -14.029 4.234 162.486 1.00 8.25 85 GLY A C 1
ATOM 648 O O . GLY A 1 85 ? -13.946 5.047 161.602 1.00 6.37 85 GLY A O 1
ATOM 649 N N . GLN A 1 86 ? -13.478 4.532 163.612 1.00 9.31 86 GLN A N 1
ATOM 650 C CA . GLN A 1 86 ? -12.765 5.667 164.094 1.00 11.86 86 GLN A CA 1
ATOM 651 C C . GLN A 1 86 ? -11.430 5.417 164.849 1.00 11.88 86 GLN A C 1
ATOM 652 O O . GLN A 1 86 ? -11.397 4.730 165.890 1.00 9.15 86 GLN A O 1
ATOM 658 N N . ASP A 1 87 ? -10.367 6.105 164.354 1.00 10.38 87 ASP A N 1
ATOM 659 C CA . ASP A 1 87 ? -9.066 5.980 165.053 1.00 7.94 87 ASP A CA 1
ATOM 660 C C . ASP A 1 87 ? -8.243 7.186 164.681 1.00 6.44 87 ASP A C 1
ATOM 661 O O . ASP A 1 87 ? -8.574 8.024 163.853 1.00 6.37 87 ASP A O 1
ATOM 666 N N . THR A 1 88 ? -7.086 7.427 165.262 1.00 8.54 88 THR A N 1
ATOM 667 C CA . THR A 1 88 ? -6.237 8.552 164.929 1.00 9.81 88 THR A CA 1
ATOM 668 C C . THR A 1 88 ? -5.467 8.275 163.657 1.00 11.72 88 THR A C 1
ATOM 669 O O . THR A 1 88 ? -4.754 7.265 163.554 1.00 12.00 88 THR A O 1
ATOM 673 N N . VAL A 1 89 ? -5.454 9.097 162.617 1.00 13.73 89 VAL A N 1
ATOM 674 C CA . VAL A 1 89 ? -4.728 8.997 161.388 1.00 12.78 89 VAL A CA 1
ATOM 675 C C . VAL A 1 89 ? -3.747 10.173 161.232 1.00 14.07 89 VAL A C 1
ATOM 676 O O . VAL A 1 89 ? -3.994 11.365 161.358 1.00 13.71 89 VAL A O 1
ATOM 680 N N . SER A 1 90 ? -2.522 9.843 160.912 1.00 13.45 90 SER A N 1
ATOM 681 C CA . SER A 1 90 ? -1.364 10.677 160.700 1.00 12.05 90 SER A CA 1
ATOM 682 C C . SER A 1 90 ? -0.970 10.634 159.230 1.00 11.62 90 SER A C 1
ATOM 683 O O . SER A 1 90 ? -0.898 9.647 158.516 1.00 10.51 90 SER A O 1
ATOM 686 N N . VAL A 1 91 ? -0.709 11.806 158.629 1.00 12.75 91 VAL A N 1
ATOM 687 C CA . VAL A 1 91 ? -0.327 11.991 157.250 1.00 9.89 91 VAL A CA 1
ATOM 688 C C . VAL A 1 91 ? 0.768 13.043 157.099 1.00 9.88 91 VAL A C 1
ATOM 689 O O . VAL A 1 91 ? 0.421 14.215 157.362 1.00 8.41 91 VAL A O 1
ATOM 693 N N . GLY A 1 92 ? 1.990 12.754 156.673 1.00 9.11 92 GLY A N 1
ATOM 694 C CA . GLY A 1 92 ? 2.914 13.896 156.497 1.00 10.80 92 GLY A CA 1
ATOM 695 C C . GLY A 1 92 ? 3.216 14.405 157.888 1.00 13.63 92 GLY A C 1
ATOM 696 O O . GLY A 1 92 ? 3.716 15.503 157.930 1.00 13.97 92 GLY A O 1
ATOM 697 N N . GLY A 1 93 ? 2.981 13.735 159.024 1.00 15.19 93 GLY A N 1
ATOM 698 C CA . GLY A 1 93 ? 3.364 14.267 160.309 1.00 18.25 93 GLY A CA 1
ATOM 699 C C . GLY A 1 93 ? 2.202 14.682 161.175 1.00 21.40 93 GLY A C 1
ATOM 700 O O . GLY A 1 93 ? 1.186 15.290 160.840 1.00 18.62 93 GLY A O 1
ATOM 701 N N . GLY A 1 94 ? 2.452 14.253 162.401 1.00 25.08 94 GLY A N 1
ATOM 702 C CA . GLY A 1 94 ? 1.793 14.197 163.652 1.00 28.17 94 GLY A CA 1
ATOM 703 C C . GLY A 1 94 ? 0.413 14.587 164.080 1.00 28.91 94 GLY A C 1
ATOM 704 O O . GLY A 1 94 ? 0.218 15.010 165.229 1.00 31.09 94 GLY A O 1
ATOM 705 N N . SER A 1 95 ? -0.623 14.479 163.247 1.00 26.97 95 SER A N 1
ATOM 706 C CA . SER A 1 95 ? -1.973 14.928 163.275 1.00 19.64 95 SER A CA 1
ATOM 707 C C . SER A 1 95 ? -3.414 14.537 163.389 1.00 15.57 95 SER A C 1
ATOM 708 O O . SER A 1 95 ? -4.014 15.520 163.869 1.00 12.88 95 SER A O 1
ATOM 711 N N . ASP A 1 96 ? -4.191 13.516 163.150 1.00 13.37 96 ASP A N 1
ATOM 712 C CA . ASP A 1 96 ? -5.663 13.552 163.267 1.00 11.37 96 ASP A CA 1
ATOM 713 C C . ASP A 1 96 ? -6.505 12.602 164.041 1.00 12.03 96 ASP A C 1
ATOM 714 O O . ASP A 1 96 ? -6.779 11.445 163.615 1.00 11.83 96 ASP A O 1
ATOM 719 N N . PRO A 1 97 ? -6.951 13.035 165.205 1.00 11.00 97 PRO A N 1
ATOM 720 C CA . PRO A 1 97 ? -7.696 12.122 166.078 1.00 9.62 97 PRO A CA 1
ATOM 721 C C . PRO A 1 97 ? -9.149 12.039 165.753 1.00 8.48 97 PRO A C 1
ATOM 722 O O . PRO A 1 97 ? -9.827 12.930 165.272 1.00 12.84 97 PRO A O 1
ATOM 726 N N . ASN A 1 98 ? -9.796 10.925 165.991 1.00 8.01 98 ASN A N 1
ATOM 727 C CA . ASN A 1 98 ? -11.196 10.611 165.780 1.00 7.92 98 ASN A CA 1
ATOM 728 C C . ASN A 1 98 ? -11.512 10.715 164.287 1.00 8.95 98 ASN A C 1
ATOM 729 O O . ASN A 1 98 ? -12.528 11.307 163.927 1.00 8.74 98 ASN A O 1
ATOM 734 N N . GLN A 1 99 ? -10.618 10.154 163.445 1.00 5.42 99 GLN A N 1
ATOM 735 C CA . GLN A 1 99 ? -10.660 10.123 162.046 1.00 2.84 99 GLN A CA 1
ATOM 736 C C . GLN A 1 99 ? -11.387 8.832 161.613 1.00 2.73 99 GLN A C 1
ATOM 737 O O . GLN A 1 99 ? -10.887 7.757 161.913 1.00 2.56 99 GLN A O 1
ATOM 743 N N . GLU A 1 100 ? -12.494 8.976 160.943 1.00 1.89 100 GLU A N 1
ATOM 744 C CA . GLU A 1 100 ? -13.299 7.966 160.384 1.00 4.30 100 GLU A CA 1
ATOM 745 C C . GLU A 1 100 ? -12.632 7.322 159.146 1.00 5.98 100 GLU A C 1
ATOM 746 O O . GLU A 1 100 ? -12.247 7.866 158.115 1.00 5.63 100 GLU A O 1
ATOM 752 N N . LEU A 1 101 ? -12.380 6.005 159.296 1.00 8.48 101 LEU A N 1
ATOM 753 C CA . LEU A 1 101 ? -11.765 5.067 158.430 1.00 8.51 101 LEU A CA 1
ATOM 754 C C . LEU A 1 101 ? -12.763 3.969 158.048 1.00 9.60 101 LEU A C 1
ATOM 755 O O . LEU A 1 101 ? -13.726 3.672 158.732 1.00 12.04 101 LEU A O 1
ATOM 760 N N . GLY A 1 102 ? -12.570 3.380 156.880 1.00 8.62 102 GLY A N 1
ATOM 761 C CA . GLY A 1 102 ? -13.310 2.286 156.305 1.00 5.55 102 GLY A CA 1
ATOM 762 C C . GLY A 1 102 ? -12.333 1.110 156.477 1.00 6.17 102 GLY A C 1
ATOM 763 O O . GLY A 1 102 ? -11.144 1.251 156.183 1.00 7.04 102 GLY A O 1
ATOM 764 N N . GLU A 1 103 ? -12.792 0.008 156.991 1.00 5.26 103 GLU A N 1
ATOM 765 C CA . GLU A 1 103 ? -11.889 -1.156 157.130 1.00 7.20 103 GLU A CA 1
ATOM 766 C C . GLU A 1 103 ? -12.421 -2.123 156.073 1.00 7.46 103 GLU A C 1
ATOM 767 O O . GLU A 1 103 ? -13.661 -2.305 156.088 1.00 6.55 103 GLU A O 1
ATOM 773 N N . SER A 1 104 ? -11.675 -2.664 155.117 1.00 7.33 104 SER A N 1
ATOM 774 C CA . SER A 1 104 ? -12.316 -3.490 154.126 1.00 10.31 104 SER A CA 1
ATOM 775 C C . SER A 1 104 ? -12.722 -4.850 154.651 1.00 10.31 104 SER A C 1
ATOM 776 O O . SER A 1 104 ? -12.044 -5.329 155.495 1.00 9.67 104 SER A O 1
ATOM 779 N N . GLN A 1 105 ? -13.770 -5.359 154.018 1.00 14.27 105 GLN A N 1
ATOM 780 C CA . GLN A 1 105 ? -14.381 -6.637 154.250 1.00 15.72 105 GLN A CA 1
ATOM 781 C C . GLN A 1 105 ? -14.128 -7.543 153.055 1.00 16.92 105 GLN A C 1
ATOM 782 O O . GLN A 1 105 ? -13.918 -8.722 153.278 1.00 20.93 105 GLN A O 1
ATOM 788 N N . THR A 1 106 ? -14.249 -7.112 151.824 1.00 16.74 106 THR A N 1
ATOM 789 C CA . THR A 1 106 ? -14.047 -7.886 150.626 1.00 16.08 106 THR A CA 1
ATOM 790 C C . THR A 1 106 ? -13.469 -6.913 149.597 1.00 17.54 106 THR A C 1
ATOM 791 O O . THR A 1 106 ? -14.148 -5.913 149.334 1.00 18.12 106 THR A O 1
ATOM 795 N N . GLU A 1 107 ? -12.307 -7.219 149.072 1.00 20.37 107 GLU A N 1
ATOM 796 C CA . GLU A 1 107 ? -11.713 -6.353 148.084 1.00 22.99 107 GLU A CA 1
ATOM 797 C C . GLU A 1 107 ? -11.221 -7.049 146.835 1.00 29.44 107 GLU A C 1
ATOM 798 O O . GLU A 1 107 ? -10.072 -7.479 146.876 1.00 32.61 107 GLU A O 1
ATOM 804 N N . PRO A 1 108 ? -11.934 -7.116 145.753 1.00 33.65 108 PRO A N 1
ATOM 805 C CA . PRO A 1 108 ? -11.565 -7.683 144.483 1.00 35.92 108 PRO A CA 1
ATOM 806 C C . PRO A 1 108 ? -11.431 -6.564 143.416 1.00 39.40 108 PRO A C 1
ATOM 807 O O . PRO A 1 108 ? -11.657 -5.344 143.591 1.00 38.72 108 PRO A O 1
ATOM 811 N N . GLY A 1 109 ? -11.134 -7.065 142.215 1.00 41.18 109 GLY A N 1
ATOM 812 C CA . GLY A 1 109 ? -10.909 -6.336 140.966 1.00 39.78 109 GLY A CA 1
ATOM 813 C C . GLY A 1 109 ? -9.498 -6.794 140.611 1.00 39.62 109 GLY A C 1
ATOM 814 O O . GLY A 1 109 ? -8.572 -6.985 141.423 1.00 38.64 109 GLY A O 1
ATOM 815 N N . PRO A 1 110 ? -9.296 -6.993 139.335 1.00 39.66 110 PRO A N 1
ATOM 816 C CA . PRO A 1 110 ? -8.005 -7.444 138.779 1.00 40.25 110 PRO A CA 1
ATOM 817 C C . PRO A 1 110 ? -7.060 -6.245 138.646 1.00 39.60 110 PRO A C 1
ATOM 818 O O . PRO A 1 110 ? -6.423 -5.893 137.682 1.00 38.65 110 PRO A O 1
ATOM 822 N N . PHE A 1 111 ? -6.957 -5.558 139.800 1.00 38.12 111 PHE A N 1
ATOM 823 C CA . PHE A 1 111 ? -6.124 -4.600 140.401 1.00 33.07 111 PHE A CA 1
ATOM 824 C C . PHE A 1 111 ? -6.150 -4.547 141.927 1.00 27.62 111 PHE A C 1
ATOM 825 O O . PHE A 1 111 ? -4.967 -4.417 142.301 1.00 25.16 111 PHE A O 1
ATOM 833 N N . GLN A 1 112 ? -7.095 -4.768 142.812 1.00 23.26 112 GLN A N 1
ATOM 834 C CA . GLN A 1 112 ? -6.655 -4.704 144.237 1.00 22.84 112 GLN A CA 1
ATOM 835 C C . GLN A 1 112 ? -5.510 -5.681 144.505 1.00 22.13 112 GLN A C 1
ATOM 836 O O . GLN A 1 112 ? -4.466 -5.275 145.059 1.00 23.83 112 GLN A O 1
ATOM 842 N N . ALA A 1 113 ? -5.420 -6.972 144.240 1.00 20.56 113 ALA A N 1
ATOM 843 C CA . ALA A 1 113 ? -4.338 -7.892 144.445 1.00 18.70 113 ALA A CA 1
ATOM 844 C C . ALA A 1 113 ? -2.960 -7.345 144.101 1.00 19.87 113 ALA A C 1
ATOM 845 O O . ALA A 1 113 ? -2.049 -7.302 144.925 1.00 20.24 113 ALA A O 1
ATOM 847 N N . ALA A 1 114 ? -2.745 -6.931 142.845 1.00 19.20 114 ALA A N 1
ATOM 848 C CA . ALA A 1 114 ? -1.470 -6.438 142.391 1.00 19.80 114 ALA A CA 1
ATOM 849 C C . ALA A 1 114 ? -1.338 -4.929 142.508 1.00 18.71 114 ALA A C 1
ATOM 850 O O . ALA A 1 114 ? -0.231 -4.460 142.169 1.00 20.81 114 ALA A O 1
ATOM 852 N N . ALA A 1 115 ? -2.307 -4.178 142.964 1.00 18.97 115 ALA A N 1
ATOM 853 C CA . ALA A 1 115 ? -2.127 -2.715 143.199 1.00 18.47 115 ALA A CA 1
ATOM 854 C C . ALA A 1 115 ? -1.016 -2.651 144.247 1.00 19.55 115 ALA A C 1
ATOM 855 O O . ALA A 1 115 ? -0.839 -3.592 145.055 1.00 19.77 115 ALA A O 1
ATOM 857 N N . PRO A 1 116 ? -0.235 -1.601 144.318 1.00 20.14 116 PRO A N 1
ATOM 858 C CA . PRO A 1 116 ? 0.876 -1.422 145.214 1.00 19.72 116 PRO A CA 1
ATOM 859 C C . PRO A 1 116 ? 0.545 -0.663 146.491 1.00 20.10 116 PRO A C 1
ATOM 860 O O . PRO A 1 116 ? 1.514 -0.568 147.271 1.00 22.45 116 PRO A O 1
ATOM 864 N N . PHE A 1 117 ? -0.677 -0.168 146.643 1.00 15.40 117 PHE A N 1
ATOM 865 C CA . PHE A 1 117 ? -1.017 0.556 147.860 1.00 14.36 117 PHE A CA 1
ATOM 866 C C . PHE A 1 117 ? -1.935 -0.351 148.696 1.00 14.02 117 PHE A C 1
ATOM 867 O O . PHE A 1 117 ? -2.581 -1.191 148.010 1.00 10.01 117 PHE A O 1
ATOM 875 N N . ASP A 1 118 ? -2.027 -0.164 150.058 1.00 12.27 118 ASP A N 1
ATOM 876 C CA . ASP A 1 118 ? -2.948 -1.059 150.799 1.00 6.93 118 ASP A CA 1
ATOM 877 C C . ASP A 1 118 ? -4.350 -0.511 150.873 1.00 6.18 118 ASP A C 1
ATOM 878 O O . ASP A 1 118 ? -5.281 -1.196 151.260 1.00 6.55 118 ASP A O 1
ATOM 883 N N . GLY A 1 119 ? -4.531 0.754 150.543 1.00 5.19 119 GLY A N 1
ATOM 884 C CA . GLY A 1 119 ? -5.826 1.418 150.568 1.00 2.48 119 GLY A CA 1
ATOM 885 C C . GLY A 1 119 ? -5.719 2.724 149.798 1.00 2.20 119 GLY A C 1
ATOM 886 O O . GLY A 1 119 ? -4.819 3.116 149.121 1.00 1.89 119 GLY A O 1
ATOM 887 N N . ILE A 1 120 ? -6.817 3.468 149.901 1.00 4.19 120 ILE A N 1
ATOM 888 C CA . ILE A 1 120 ? -6.975 4.740 149.225 1.00 5.30 120 ILE A CA 1
ATOM 889 C C . ILE A 1 120 ? -7.365 5.857 150.243 1.00 3.98 120 ILE A C 1
ATOM 890 O O . ILE A 1 120 ? -8.261 5.671 151.001 1.00 1.89 120 ILE A O 1
ATOM 895 N N . LEU A 1 121 ? -6.670 6.991 150.123 1.00 4.72 121 LEU A N 1
ATOM 896 C CA . LEU A 1 121 ? -6.922 8.205 150.875 1.00 5.01 121 LEU A CA 1
ATOM 897 C C . LEU A 1 121 ? -7.534 9.239 149.888 1.00 3.54 121 LEU A C 1
ATOM 898 O O . LEU A 1 121 ? -6.824 9.843 149.115 1.00 1.89 121 LEU A O 1
ATOM 903 N N . GLY A 1 122 ? -8.839 9.479 149.938 1.00 2.98 122 GLY A N 1
ATOM 904 C CA . GLY A 1 122 ? -9.461 10.411 149.040 1.00 3.49 122 GLY A CA 1
ATOM 905 C C . GLY A 1 122 ? -9.389 11.887 149.525 1.00 6.69 122 GLY A C 1
ATOM 906 O O . GLY A 1 122 ? -9.737 12.163 150.674 1.00 1.89 122 GLY A O 1
ATOM 907 N N . LEU A 1 123 ? -9.021 12.694 148.485 1.00 4.06 123 LEU A N 1
ATOM 908 C CA . LEU A 1 123 ? -8.874 14.090 148.643 1.00 5.21 123 LEU A CA 1
ATOM 909 C C . LEU A 1 123 ? -9.916 14.984 147.933 1.00 5.60 123 LEU A C 1
ATOM 910 O O . LEU A 1 123 ? -9.824 16.217 147.903 1.00 1.89 123 LEU A O 1
ATOM 915 N N . ALA A 1 124 ? -10.958 14.429 147.357 1.00 6.97 124 ALA A N 1
ATOM 916 C CA . ALA A 1 124 ? -12.040 15.233 146.692 1.00 9.02 124 ALA A CA 1
ATOM 917 C C . ALA A 1 124 ? -12.935 15.868 147.797 1.00 8.97 124 ALA A C 1
ATOM 918 O O . ALA A 1 124 ? -12.421 16.066 148.873 1.00 4.06 124 ALA A O 1
ATOM 920 N N . TYR A 1 125 ? -14.177 16.216 147.496 1.00 10.48 125 TYR A N 1
ATOM 921 C CA . TYR A 1 125 ? -15.081 16.875 148.417 1.00 11.73 125 TYR A CA 1
ATOM 922 C C . TYR A 1 125 ? -16.055 15.911 149.087 1.00 12.62 125 TYR A C 1
ATOM 923 O O . TYR A 1 125 ? -16.437 14.903 148.468 1.00 12.44 125 TYR A O 1
ATOM 932 N N . PRO A 1 126 ? -16.561 16.233 150.281 1.00 12.72 126 PRO A N 1
ATOM 933 C CA . PRO A 1 126 ? -17.495 15.485 151.101 1.00 13.95 126 PRO A CA 1
ATOM 934 C C . PRO A 1 126 ? -18.731 14.866 150.465 1.00 16.19 126 PRO A C 1
ATOM 935 O O . PRO A 1 126 ? -19.288 13.905 150.979 1.00 19.72 126 PRO A O 1
ATOM 939 N N . SER A 1 127 ? -19.162 15.497 149.401 1.00 16.75 127 SER A N 1
ATOM 940 C CA . SER A 1 127 ? -20.210 15.252 148.458 1.00 16.76 127 SER A CA 1
ATOM 941 C C . SER A 1 127 ? -20.085 13.906 147.680 1.00 14.72 127 SER A C 1
ATOM 942 O O . SER A 1 127 ? -21.158 13.278 147.403 1.00 11.45 127 SER A O 1
ATOM 945 N N . ILE A 1 128 ? -18.798 13.611 147.385 1.00 11.67 128 ILE A N 1
ATOM 946 C CA . ILE A 1 128 ? -18.587 12.351 146.664 1.00 13.75 128 ILE A CA 1
ATOM 947 C C . ILE A 1 128 ? -18.118 11.257 147.604 1.00 14.76 128 ILE A C 1
ATOM 948 O O . ILE A 1 128 ? -17.815 10.177 147.094 1.00 15.25 128 ILE A O 1
ATOM 953 N N . ALA A 1 129 ? -18.096 11.415 148.933 1.00 15.70 129 ALA A N 1
ATOM 954 C CA . ALA A 1 129 ? -17.708 10.407 149.897 1.00 14.97 129 ALA A CA 1
ATOM 955 C C . ALA A 1 129 ? -18.809 9.327 149.935 1.00 15.65 129 ALA A C 1
ATOM 956 O O . ALA A 1 129 ? -19.979 9.683 150.252 1.00 16.45 129 ALA A O 1
ATOM 958 N N . ALA A 1 130 ? -18.379 8.098 149.554 1.00 12.80 130 ALA A N 1
ATOM 959 C CA . ALA A 1 130 ? -19.497 7.108 149.595 1.00 12.92 130 ALA A CA 1
ATOM 960 C C . ALA A 1 130 ? -19.855 6.889 151.084 1.00 11.94 130 ALA A C 1
ATOM 961 O O . ALA A 1 130 ? -19.010 6.947 152.005 1.00 8.38 130 ALA A O 1
ATOM 963 N N . ALA A 1 131 ? -21.140 6.724 151.411 1.00 9.73 131 ALA A N 1
ATOM 964 C CA . ALA A 1 131 ? -21.669 6.542 152.740 1.00 11.66 131 ALA A CA 1
ATOM 965 C C . ALA A 1 131 ? -21.431 7.663 153.746 1.00 10.87 131 ALA A C 1
ATOM 966 O O . ALA A 1 131 ? -21.659 7.507 154.926 1.00 13.27 131 ALA A O 1
ATOM 968 N N . GLY A 1 132 ? -21.046 8.854 153.369 1.00 11.87 132 GLY A N 1
ATOM 969 C CA . GLY A 1 132 ? -20.865 10.038 154.177 1.00 12.72 132 GLY A CA 1
ATOM 970 C C . GLY A 1 132 ? -19.591 10.090 154.993 1.00 12.74 132 GLY A C 1
ATOM 971 O O . GLY A 1 132 ? -19.574 10.886 155.931 1.00 13.41 132 GLY A O 1
ATOM 972 N N . ALA A 1 133 ? -18.600 9.284 154.578 1.00 10.14 133 ALA A N 1
ATOM 973 C CA . ALA A 1 133 ? -17.378 9.282 155.376 1.00 7.25 133 ALA A CA 1
ATOM 974 C C . ALA A 1 133 ? -16.786 10.668 155.307 1.00 6.67 133 ALA A C 1
ATOM 975 O O . ALA A 1 133 ? -16.692 11.306 154.265 1.00 5.61 133 ALA A O 1
ATOM 977 N N . VAL A 1 134 ? -16.317 11.182 156.418 1.00 7.21 134 VAL A N 1
ATOM 978 C CA . VAL A 1 134 ? -15.627 12.496 156.460 1.00 6.01 134 VAL A CA 1
ATOM 979 C C . VAL A 1 134 ? -14.272 12.350 155.821 1.00 4.58 134 VAL A C 1
ATOM 980 O O . VAL A 1 134 ? -13.414 11.530 156.215 1.00 3.47 134 VAL A O 1
ATOM 984 N N . PRO A 1 135 ? -13.956 13.107 154.755 1.00 6.96 135 PRO A N 1
ATOM 985 C CA . PRO A 1 135 ? -12.635 13.015 154.112 1.00 4.68 135 PRO A CA 1
ATOM 986 C C . PRO A 1 135 ? -11.603 13.484 155.125 1.00 6.70 135 PRO A C 1
ATOM 987 O O . PRO A 1 135 ? -11.896 14.284 156.050 1.00 6.97 135 PRO A O 1
ATOM 991 N N . VAL A 1 136 ? -10.350 13.034 155.023 1.00 8.20 136 VAL A N 1
ATOM 992 C CA . VAL A 1 136 ? -9.235 13.416 155.872 1.00 7.56 136 VAL A CA 1
ATOM 993 C C . VAL A 1 136 ? -8.993 14.919 156.028 1.00 8.17 136 VAL A C 1
ATOM 994 O O . VAL A 1 136 ? -9.023 15.601 157.119 1.00 6.43 136 VAL A O 1
ATOM 998 N N . PHE A 1 137 ? -8.791 15.494 154.829 1.00 4.88 137 PHE A N 1
ATOM 999 C CA . PHE A 1 137 ? -8.515 16.903 154.681 1.00 5.13 137 PHE A CA 1
ATOM 1000 C C . PHE A 1 137 ? -9.587 17.767 155.316 1.00 5.60 137 PHE A C 1
ATOM 1001 O O . PHE A 1 137 ? -9.254 18.799 155.888 1.00 7.37 137 PHE A O 1
ATOM 1009 N N . ASP A 1 138 ? -10.854 17.455 155.247 1.00 6.28 138 ASP A N 1
ATOM 1010 C CA . ASP A 1 138 ? -11.906 18.192 155.809 1.00 9.31 138 ASP A CA 1
ATOM 1011 C C . ASP A 1 138 ? -11.742 18.302 157.335 1.00 12.93 138 ASP A C 1
ATOM 1012 O O . ASP A 1 138 ? -12.094 19.385 157.837 1.00 12.13 138 ASP A O 1
ATOM 1017 N N . ASN A 1 139 ? -11.182 17.242 157.959 1.00 12.02 139 ASN A N 1
ATOM 1018 C CA . ASN A 1 139 ? -10.913 17.212 159.375 1.00 10.37 139 ASN A CA 1
ATOM 1019 C C . ASN A 1 139 ? -9.721 18.057 159.829 1.00 10.10 139 ASN A C 1
ATOM 1020 O O . ASN A 1 139 ? -9.727 18.767 160.832 1.00 6.62 139 ASN A O 1
ATOM 1025 N N . MET A 1 140 ? -8.609 18.072 159.107 1.00 9.02 140 MET A N 1
ATOM 1026 C CA . MET A 1 140 ? -7.411 18.841 159.381 1.00 11.39 140 MET A CA 1
ATOM 1027 C C . MET A 1 140 ? -7.827 20.312 159.385 1.00 12.43 140 MET A C 1
ATOM 1028 O O . MET A 1 140 ? -7.363 21.181 160.041 1.00 11.08 140 MET A O 1
ATOM 1033 N N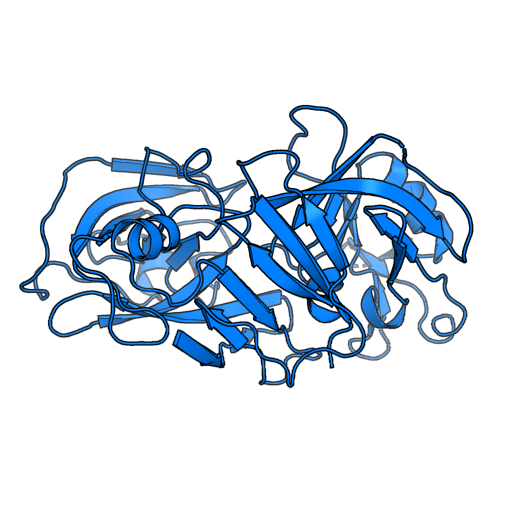 . GLY A 1 141 ? -8.781 20.597 158.505 1.00 14.81 141 GLY A N 1
ATOM 1034 C CA . GLY A 1 141 ? -9.597 21.719 158.173 1.00 16.07 141 GLY A CA 1
ATOM 1035 C C . GLY A 1 141 ? -10.354 22.204 159.402 1.00 15.61 141 GLY A C 1
ATOM 1036 O O . GLY A 1 141 ? -10.068 23.186 160.091 1.00 18.17 141 GLY A O 1
ATOM 1037 N N . SER A 1 142 ? -11.401 21.522 159.777 1.00 15.67 142 SER A N 1
ATOM 1038 C CA . SER A 1 142 ? -12.208 21.711 160.921 1.00 15.87 142 SER A CA 1
ATOM 1039 C C . SER A 1 142 ? -11.406 21.799 162.229 1.00 15.83 142 SER A C 1
ATOM 1040 O O . SER A 1 142 ? -11.715 22.531 163.181 1.00 15.66 142 SER A O 1
ATOM 1043 N N . GLN A 1 143 ? -10.349 21.004 162.340 1.00 14.07 143 GLN A N 1
ATOM 1044 C CA . GLN A 1 143 ? -9.576 20.979 163.586 1.00 13.41 143 GLN A CA 1
ATOM 1045 C C . GLN A 1 143 ? -8.489 22.026 163.565 1.00 10.98 143 GLN A C 1
ATOM 1046 O O . GLN A 1 143 ? -7.719 22.169 164.512 1.00 13.48 143 GLN A O 1
ATOM 1052 N N . SER A 1 144 ? -8.444 22.826 162.531 1.00 10.86 144 SER A N 1
ATOM 1053 C CA . SER A 1 144 ? -7.526 23.903 162.306 1.00 9.29 144 SER A CA 1
ATOM 1054 C C . SER A 1 144 ? -6.112 23.445 162.572 1.00 8.65 144 SER A C 1
ATOM 1055 O O . SER A 1 144 ? -5.404 24.035 163.354 1.00 8.36 144 SER A O 1
ATOM 1058 N N . LEU A 1 145 ? -5.702 22.420 161.817 1.00 9.52 145 LEU A N 1
ATOM 1059 C CA . LEU A 1 145 ? -4.375 21.815 161.866 1.00 7.87 145 LEU A CA 1
ATOM 1060 C C . LEU A 1 145 ? -3.339 22.375 160.904 1.00 9.18 145 LEU A C 1
ATOM 1061 O O . LEU A 1 145 ? -2.119 22.193 161.109 1.00 9.17 145 LEU A O 1
ATOM 1066 N N . VAL A 1 146 ? -3.820 22.985 159.805 1.00 8.01 146 VAL A N 1
ATOM 1067 C CA . VAL A 1 146 ? -2.845 23.425 158.803 1.00 11.50 146 VAL A CA 1
ATOM 1068 C C . VAL A 1 146 ? -2.837 24.986 158.849 1.00 13.52 146 VAL A C 1
ATOM 1069 O O . VAL A 1 146 ? -3.757 25.713 159.249 1.00 9.93 146 VAL A O 1
ATOM 1073 N N . GLU A 1 147 ? -1.699 25.624 158.525 1.00 13.18 147 GLU A N 1
ATOM 1074 C CA . GLU A 1 147 ? -1.259 26.977 158.403 1.00 10.89 147 GLU A CA 1
ATOM 1075 C C . GLU A 1 147 ? -2.099 27.719 157.373 1.00 10.93 147 GLU A C 1
ATOM 1076 O O . GLU A 1 147 ? -2.573 28.849 157.491 1.00 9.66 147 GLU A O 1
ATOM 1082 N N . LYS A 1 148 ? -2.337 26.957 156.298 1.00 10.35 148 LYS A N 1
ATOM 1083 C CA . LYS A 1 148 ? -3.155 27.367 155.180 1.00 10.03 148 LYS A CA 1
ATOM 1084 C C . LYS A 1 148 ? -3.911 26.071 154.806 1.00 9.96 148 LYS A C 1
ATOM 1085 O O . LYS A 1 148 ? -3.326 24.981 154.960 1.00 8.03 148 LYS A O 1
ATOM 1091 N N . ASP A 1 149 ? -5.144 26.131 154.339 1.00 8.96 149 ASP A N 1
ATOM 1092 C CA . ASP A 1 149 ? -5.978 25.030 153.948 1.00 8.25 149 ASP A CA 1
ATOM 1093 C C . ASP A 1 149 ? -5.870 24.675 152.444 1.00 8.78 149 ASP A C 1
ATOM 1094 O O . ASP A 1 149 ? -6.793 24.692 151.620 1.00 6.69 149 ASP A O 1
ATOM 1099 N N . LEU A 1 150 ? -4.667 24.257 152.106 1.00 7.71 150 LEU A N 1
ATOM 1100 C CA . LEU A 1 150 ? -4.121 23.806 150.885 1.00 7.56 150 LEU A CA 1
ATOM 1101 C C . LEU A 1 150 ? -3.238 22.539 151.028 1.00 7.89 150 LEU A C 1
ATOM 1102 O O . LEU A 1 150 ? -2.610 22.331 152.049 1.00 8.02 150 LEU A O 1
ATOM 1107 N N . PHE A 1 151 ? -3.092 21.854 149.930 1.00 8.72 151 PHE A N 1
ATOM 1108 C CA . PHE A 1 151 ? -2.272 20.690 149.689 1.00 7.70 151 PHE A CA 1
ATOM 1109 C C . PHE A 1 151 ? -1.789 20.804 148.219 1.00 7.51 151 PHE A C 1
ATOM 1110 O O . PHE A 1 151 ? -2.345 21.538 147.444 1.00 6.35 151 PHE A O 1
ATOM 1118 N N . SER A 1 152 ? -0.674 20.302 147.812 1.00 6.58 152 SER A N 1
ATOM 1119 C CA . SER A 1 152 ? -0.225 20.457 146.462 1.00 11.07 152 SER A CA 1
ATOM 1120 C C . SER A 1 152 ? 0.602 19.192 146.168 1.00 11.62 152 SER A C 1
ATOM 1121 O O . SER A 1 152 ? 1.133 18.594 147.091 1.00 10.78 152 SER A O 1
ATOM 1124 N N . PHE A 1 153 ? 0.626 19.002 144.867 1.00 13.63 153 PHE A N 1
ATOM 1125 C CA . PHE A 1 153 ? 1.303 17.853 144.291 1.00 12.03 153 PHE A CA 1
ATOM 1126 C C . PHE A 1 153 ? 2.266 18.113 143.136 1.00 9.77 153 PHE A C 1
ATOM 1127 O O . PHE A 1 153 ? 2.026 18.679 142.082 1.00 11.42 153 PHE A O 1
ATOM 1135 N N . TYR A 1 154 ? 3.463 17.549 143.373 1.00 9.28 154 TYR A N 1
ATOM 1136 C CA . TYR A 1 154 ? 4.542 17.484 142.430 1.00 6.31 154 TYR A CA 1
ATOM 1137 C C . TYR A 1 154 ? 4.607 16.018 142.014 1.00 7.15 154 TYR A C 1
ATOM 1138 O O . TYR A 1 154 ? 4.605 15.109 142.900 1.00 5.19 154 TYR A O 1
ATOM 1147 N N . LEU A 1 155 ? 4.586 15.661 140.720 1.00 7.31 155 LEU A N 1
ATOM 1148 C CA . LEU A 1 155 ? 4.674 14.218 140.319 1.00 7.93 155 LEU A CA 1
ATOM 1149 C C . LEU A 1 155 ? 5.952 14.070 139.507 1.00 8.47 155 LEU A C 1
ATOM 1150 O O . LEU A 1 155 ? 6.296 14.979 138.754 1.00 10.19 155 LEU A O 1
ATOM 1155 N N . SER A 1 156 ? 6.776 13.046 139.612 1.00 10.29 156 SER A N 1
ATOM 1156 C CA . SER A 1 156 ? 8.000 12.830 138.851 1.00 8.82 156 SER A CA 1
ATOM 1157 C C . SER A 1 156 ? 7.726 11.984 137.590 1.00 11.34 156 SER A C 1
ATOM 1158 O O . SER A 1 156 ? 6.663 11.346 137.378 1.00 10.83 156 SER A O 1
ATOM 1161 N N . GLY A 1 157 ? 8.732 12.057 136.711 1.00 12.51 157 GLY A N 1
ATOM 1162 C CA . GLY A 1 157 ? 8.590 11.427 135.399 1.00 13.77 157 GLY A CA 1
ATOM 1163 C C . GLY A 1 157 ? 9.517 10.325 135.128 1.00 14.15 157 GLY A C 1
ATOM 1164 O O . GLY A 1 157 ? 10.565 10.289 135.727 1.00 15.62 157 GLY A O 1
ATOM 1165 N N . GLY A 1 158 ? 9.212 9.324 134.315 1.00 17.10 158 GLY A N 1
ATOM 1166 C CA . GLY A 1 158 ? 10.114 8.171 134.069 1.00 16.01 158 GLY A CA 1
ATOM 1167 C C . GLY A 1 158 ? 10.221 7.358 135.365 1.00 15.51 158 GLY A C 1
ATOM 1168 O O . GLY A 1 158 ? 11.222 6.655 135.489 1.00 14.42 158 GLY A O 1
ATOM 1169 N N . GLY A 1 159 ? 9.285 7.513 136.319 1.00 14.20 159 GLY A N 1
ATOM 1170 C CA . GLY A 1 159 ? 9.398 6.807 137.563 1.00 14.31 159 GLY A CA 1
ATOM 1171 C C . GLY A 1 159 ? 10.523 7.151 138.514 1.00 15.41 159 GLY A C 1
ATOM 1172 O O . GLY A 1 159 ? 11.007 6.441 139.468 1.00 15.31 159 GLY A O 1
ATOM 1173 N N . ALA A 1 160 ? 11.043 8.362 138.324 1.00 14.22 160 ALA A N 1
ATOM 1174 C CA . ALA A 1 160 ? 12.151 8.749 139.190 1.00 13.22 160 ALA A CA 1
ATOM 1175 C C . ALA A 1 160 ? 11.455 8.994 140.517 1.00 13.51 160 ALA A C 1
ATOM 1176 O O . ALA A 1 160 ? 10.222 9.031 140.631 1.00 13.78 160 ALA A O 1
ATOM 1178 N N . ASN A 1 161 ? 12.312 9.195 141.498 1.00 14.91 161 ASN A N 1
ATOM 1179 C CA . ASN A 1 161 ? 11.781 9.518 142.844 1.00 17.33 161 ASN A CA 1
ATOM 1180 C C . ASN A 1 161 ? 11.713 11.039 142.890 1.00 15.33 161 ASN A C 1
ATOM 1181 O O . ASN A 1 161 ? 12.208 11.767 142.003 1.00 15.51 161 ASN A O 1
ATOM 1186 N N . GLY A 1 162 ? 11.018 11.598 143.878 1.00 12.93 162 GLY A N 1
ATOM 1187 C CA . GLY A 1 162 ? 10.958 13.067 143.807 1.00 6.06 162 GLY A CA 1
ATOM 1188 C C . GLY A 1 162 ? 9.499 13.435 143.770 1.00 5.97 162 GLY A C 1
ATOM 1189 O O . GLY A 1 162 ? 9.302 14.679 143.661 1.00 7.82 162 GLY A O 1
ATOM 1190 N N . SER A 1 163 ? 8.523 12.548 143.855 1.00 1.94 163 SER A N 1
ATOM 1191 C CA . SER A 1 163 ? 7.134 13.068 143.919 1.00 1.90 163 SER A CA 1
ATOM 1192 C C . SER A 1 163 ? 6.944 13.441 145.390 1.00 1.89 163 SER A C 1
ATOM 1193 O O . SER A 1 163 ? 7.524 12.978 146.351 1.00 1.89 163 SER A O 1
ATOM 1196 N N . GLU A 1 164 ? 6.172 14.468 145.642 1.00 3.91 164 GLU A N 1
ATOM 1197 C CA . GLU A 1 164 ? 5.835 15.152 146.839 1.00 4.46 164 GLU A CA 1
ATOM 1198 C C . GLU A 1 164 ? 4.402 15.531 147.035 1.00 5.13 164 GLU A C 1
ATOM 1199 O O . GLU A 1 164 ? 3.781 15.856 146.019 1.00 2.25 164 GLU A O 1
ATOM 1205 N N . VAL A 1 165 ? 3.902 15.493 148.282 1.00 8.33 165 VAL A N 1
ATOM 1206 C CA . VAL A 1 165 ? 2.510 15.913 148.585 1.00 10.60 165 VAL A CA 1
ATOM 1207 C C . VAL A 1 165 ? 2.875 16.939 149.708 1.00 10.52 165 VAL A C 1
ATOM 1208 O O . VAL A 1 165 ? 3.664 16.657 150.600 1.00 11.54 165 VAL A O 1
ATOM 1212 N N . MET A 1 166 ? 2.409 18.145 149.518 1.00 11.05 166 MET A N 1
ATOM 1213 C CA . MET A 1 166 ? 2.703 19.262 150.432 1.00 11.70 166 MET A CA 1
ATOM 1214 C C . MET A 1 166 ? 1.392 19.528 151.150 1.00 11.34 166 MET A C 1
ATOM 1215 O O . MET A 1 166 ? 0.337 19.542 150.460 1.00 14.06 166 MET A O 1
ATOM 1220 N N . LEU A 1 167 ? 1.216 19.639 152.450 1.00 8.73 167 LEU A N 1
ATOM 1221 C CA . LEU A 1 167 ? -0.105 19.859 153.036 1.00 6.34 167 LEU A CA 1
ATOM 1222 C C . LEU A 1 167 ? -0.047 21.199 153.787 1.00 6.61 167 LEU A C 1
ATOM 1223 O O . LEU A 1 167 ? 0.942 21.336 154.501 1.00 1.89 167 LEU A O 1
ATOM 1228 N N . GLY A 1 168 ? -0.970 22.128 153.660 1.00 6.83 168 GLY A N 1
ATOM 1229 C CA . GLY A 1 168 ? -0.932 23.387 154.361 1.00 9.26 168 GLY A CA 1
ATOM 1230 C C . GLY A 1 168 ? 0.141 24.332 153.912 1.00 11.35 168 GLY A C 1
ATOM 1231 O O . GLY A 1 168 ? 0.314 25.381 154.493 1.00 13.94 168 GLY A O 1
ATOM 1232 N N . GLY A 1 169 ? 0.946 24.115 152.893 1.00 15.53 169 GLY A N 1
ATOM 1233 C CA . GLY A 1 169 ? 1.999 24.866 152.232 1.00 12.73 169 GLY A CA 1
ATOM 1234 C C . GLY A 1 169 ? 2.123 24.393 150.763 1.00 12.29 169 GLY A C 1
ATOM 1235 O O . GLY A 1 169 ? 1.690 23.339 150.315 1.00 12.86 169 GLY A O 1
ATOM 1236 N N . VAL A 1 170 ? 2.782 25.038 149.875 1.00 10.34 170 VAL A N 1
ATOM 1237 C CA . VAL A 1 170 ? 3.135 24.938 148.495 1.00 13.76 170 VAL A CA 1
ATOM 1238 C C . VAL A 1 170 ? 4.651 24.755 148.563 1.00 13.57 170 VAL A C 1
ATOM 1239 O O . VAL A 1 170 ? 5.204 25.334 149.515 1.00 15.51 170 VAL A O 1
ATOM 1243 N N . ASP A 1 171 ? 5.295 24.040 147.660 1.00 14.47 171 ASP A N 1
ATOM 1244 C CA . ASP A 1 171 ? 6.746 23.909 147.691 1.00 13.12 171 ASP A CA 1
ATOM 1245 C C . ASP A 1 171 ? 7.147 24.667 146.413 1.00 12.18 171 ASP A C 1
ATOM 1246 O O . ASP A 1 171 ? 6.866 24.308 145.310 1.00 11.01 171 ASP A O 1
ATOM 1251 N N . ASN A 1 172 ? 7.795 25.733 146.687 1.00 13.46 172 ASN A N 1
ATOM 1252 C CA . ASN A 1 172 ? 8.348 26.781 145.881 1.00 17.07 172 ASN A CA 1
ATOM 1253 C C . ASN A 1 172 ? 9.518 26.360 145.014 1.00 17.50 172 ASN A C 1
ATOM 1254 O O . ASN A 1 172 ? 9.775 26.998 144.021 1.00 14.13 172 ASN A O 1
ATOM 1259 N N . SER A 1 173 ? 10.204 25.289 145.394 1.00 20.07 173 SER A N 1
ATOM 1260 C CA . SER A 1 173 ? 11.316 24.775 144.598 1.00 22.03 173 SER A CA 1
ATOM 1261 C C . SER A 1 173 ? 10.756 23.862 143.506 1.00 22.32 173 SER A C 1
ATOM 1262 O O . SER A 1 173 ? 11.563 23.456 142.673 1.00 21.38 173 SER A O 1
ATOM 1265 N N . HIS A 1 174 ? 9.431 23.634 143.441 1.00 22.03 174 HIS A N 1
ATOM 1266 C CA . HIS A 1 174 ? 8.830 22.825 142.411 1.00 19.63 174 HIS A CA 1
ATOM 1267 C C . HIS A 1 174 ? 8.105 23.434 141.257 1.00 19.01 174 HIS A C 1
ATOM 1268 O O . HIS A 1 174 ? 7.422 22.611 140.599 1.00 19.21 174 HIS A O 1
ATOM 1275 N N . TYR A 1 175 ? 8.220 24.724 141.059 1.00 17.01 175 TYR A N 1
ATOM 1276 C CA . TYR A 1 175 ? 7.480 25.170 139.851 1.00 18.74 175 TYR A CA 1
ATOM 1277 C C . TYR A 1 175 ? 8.292 26.364 139.375 1.00 17.90 175 TYR A C 1
ATOM 1278 O O . TYR A 1 175 ? 9.143 26.777 140.152 1.00 18.13 175 TYR A O 1
ATOM 1287 N N . THR A 1 176 ? 7.997 26.810 138.176 1.00 17.95 176 THR A N 1
ATOM 1288 C CA . THR A 1 176 ? 8.636 27.931 137.545 1.00 14.26 176 THR A CA 1
ATOM 1289 C C . THR A 1 176 ? 7.460 28.813 137.078 1.00 14.41 176 THR A C 1
ATOM 1290 O O . THR A 1 176 ? 6.366 28.377 136.830 1.00 10.73 176 THR A O 1
ATOM 1294 N N . GLY A 1 177 ? 7.745 30.111 136.920 1.00 16.21 177 GLY A N 1
ATOM 1295 C CA . GLY A 1 177 ? 6.725 31.001 136.407 1.00 17.56 177 GLY A CA 1
ATOM 1296 C C . GLY A 1 177 ? 5.719 31.146 137.527 1.00 20.11 177 GLY A C 1
ATOM 1297 O O . GLY A 1 177 ? 6.045 30.803 138.654 1.00 21.85 177 GLY A O 1
ATOM 1298 N N . SER A 1 178 ? 4.578 31.662 137.161 1.00 20.41 178 SER A N 1
ATOM 1299 C CA . SER A 1 178 ? 3.474 32.055 137.958 1.00 20.03 178 SER A CA 1
ATOM 1300 C C . SER A 1 178 ? 2.393 31.018 138.192 1.00 20.71 178 SER A C 1
ATOM 1301 O O . SER A 1 178 ? 2.263 30.164 137.307 1.00 20.81 178 SER A O 1
ATOM 1304 N N . ILE A 1 179 ? 1.727 31.142 139.345 1.00 19.44 179 ILE A N 1
ATOM 1305 C CA . ILE A 1 179 ? 0.612 30.276 139.639 1.00 16.72 179 ILE A CA 1
ATOM 1306 C C . ILE A 1 179 ? -0.590 30.830 138.869 1.00 16.24 179 ILE A C 1
ATOM 1307 O O . ILE A 1 179 ? -1.040 31.955 138.794 1.00 15.15 179 ILE A O 1
ATOM 1312 N N . HIS A 1 180 ? -1.162 29.917 138.066 1.00 16.78 180 HIS A N 1
ATOM 1313 C CA . HIS A 1 180 ? -2.330 30.176 137.227 1.00 14.57 180 HIS A CA 1
ATOM 1314 C C . HIS A 1 180 ? -3.572 29.570 137.921 1.00 12.51 180 HIS A C 1
ATOM 1315 O O . HIS A 1 180 ? -3.828 28.369 137.956 1.00 11.48 180 HIS A O 1
ATOM 1322 N N . TRP A 1 181 ? -4.399 30.445 138.499 1.00 10.52 181 TRP A N 1
ATOM 1323 C CA . TRP A 1 181 ? -5.591 30.053 139.206 1.00 11.20 181 TRP A CA 1
ATOM 1324 C C . TRP A 1 181 ? -6.868 29.912 138.396 1.00 12.41 181 TRP A C 1
ATOM 1325 O O . TRP A 1 181 ? -7.122 30.594 137.407 1.00 12.54 181 TRP A O 1
ATOM 1336 N N . ILE A 1 182 ? -7.790 29.034 138.801 1.00 11.58 182 ILE A N 1
ATOM 1337 C CA . ILE A 1 182 ? -9.087 28.841 138.188 1.00 11.42 182 ILE A CA 1
ATOM 1338 C C . ILE A 1 182 ? -9.886 28.253 139.358 1.00 10.58 182 ILE A C 1
ATOM 1339 O O . ILE A 1 182 ? -9.413 27.504 140.210 1.00 9.07 182 ILE A O 1
ATOM 1344 N N . PRO A 1 183 ? -11.133 28.637 139.417 1.00 11.11 183 PRO A N 1
ATOM 1345 C CA . PRO A 1 183 ? -12.013 28.204 140.449 1.00 11.58 183 PRO A CA 1
ATOM 1346 C C . PRO A 1 183 ? -12.719 26.925 140.025 1.00 12.52 183 PRO A C 1
ATOM 1347 O O . PRO A 1 183 ? -12.993 26.652 138.870 1.00 12.38 183 PRO A O 1
ATOM 1351 N N . VAL A 1 184 ? -13.045 26.282 141.137 1.00 12.58 184 VAL A N 1
ATOM 1352 C CA . VAL A 1 184 ? -13.804 25.049 141.200 1.00 12.61 184 VAL A CA 1
ATOM 1353 C C . VAL A 1 184 ? -15.228 25.417 140.767 1.00 12.92 184 VAL A C 1
ATOM 1354 O O . VAL A 1 184 ? -15.875 26.291 141.279 1.00 12.43 184 VAL A O 1
ATOM 1358 N N . THR A 1 185 ? -15.714 24.812 139.723 1.00 13.49 185 THR A N 1
ATOM 1359 C CA . THR A 1 185 ? -16.957 24.928 139.029 1.00 14.47 185 THR A CA 1
ATOM 1360 C C . THR A 1 185 ? -17.935 24.022 139.742 1.00 17.12 185 THR A C 1
ATOM 1361 O O . THR A 1 185 ? -19.150 24.237 139.764 1.00 21.08 185 THR A O 1
ATOM 1365 N N . ALA A 1 186 ? -17.489 22.998 140.482 1.00 18.47 186 ALA A N 1
ATOM 1366 C CA . ALA A 1 186 ? -18.349 22.134 141.252 1.00 15.97 186 ALA A CA 1
ATOM 1367 C C . ALA A 1 186 ? -17.381 21.435 142.212 1.00 16.14 186 ALA A C 1
ATOM 1368 O O . ALA A 1 186 ? -16.281 20.978 141.985 1.00 16.25 186 ALA A O 1
ATOM 1370 N N . GLU A 1 187 ? -17.897 21.442 143.406 1.00 15.90 187 GLU A N 1
ATOM 1371 C CA . GLU A 1 187 ? -17.445 20.915 144.667 1.00 13.03 187 GLU A CA 1
ATOM 1372 C C . GLU A 1 187 ? -18.012 19.506 144.890 1.00 13.07 187 GLU A C 1
ATOM 1373 O O . GLU A 1 187 ? -18.781 19.144 145.738 1.00 12.67 187 GLU A O 1
ATOM 1379 N N . LYS A 1 188 ? -17.526 18.622 144.025 1.00 12.36 188 LYS A N 1
ATOM 1380 C CA . LYS A 1 188 ? -17.682 17.202 143.863 1.00 10.91 188 LYS A CA 1
ATOM 1381 C C . LYS A 1 188 ? -16.233 16.701 143.829 1.00 11.71 188 LYS A C 1
ATOM 1382 O O . LYS A 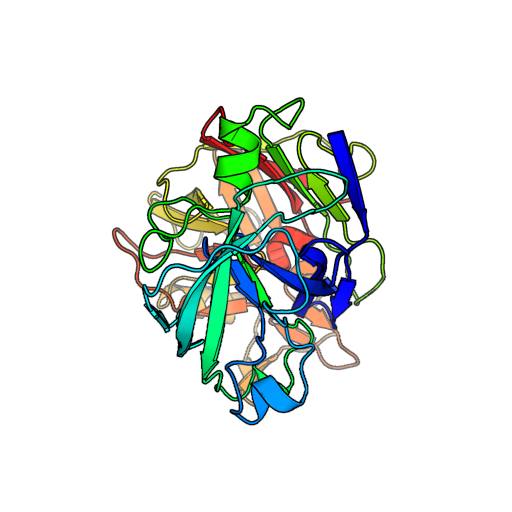1 188 ? -15.409 16.417 144.726 1.00 13.76 188 LYS A O 1
ATOM 1388 N N . TYR A 1 189 ? -15.732 16.567 142.620 1.00 12.22 189 TYR A N 1
ATOM 1389 C CA . TYR A 1 189 ? -14.365 16.257 142.286 1.00 10.47 189 TYR A CA 1
ATOM 1390 C C . TYR A 1 189 ? -13.813 17.693 142.318 1.00 11.22 189 TYR A C 1
ATOM 1391 O O . TYR A 1 189 ? -14.513 18.695 142.551 1.00 9.20 189 TYR A O 1
ATOM 1400 N N . TRP A 1 190 ? -12.532 17.743 142.007 1.00 11.74 190 TRP A N 1
ATOM 1401 C CA . TRP A 1 190 ? -11.877 19.032 141.885 1.00 8.70 190 TRP A CA 1
ATOM 1402 C C . TRP A 1 190 ? -12.145 19.323 140.406 1.00 10.36 190 TRP A C 1
ATOM 1403 O O . TRP A 1 190 ? -11.281 18.992 139.589 1.00 7.92 190 TRP A O 1
ATOM 1414 N N . GLN A 1 191 ? -13.321 19.835 140.074 1.00 9.97 191 GLN A N 1
ATOM 1415 C CA . GLN A 1 191 ? -13.673 20.181 138.740 1.00 11.85 191 GLN A CA 1
ATOM 1416 C C . GLN A 1 191 ? -13.329 21.580 138.306 1.00 13.59 191 GLN A C 1
ATOM 1417 O O . GLN A 1 191 ? -13.679 22.412 139.124 1.00 14.18 191 GLN A O 1
ATOM 1423 N N . VAL A 1 192 ? -12.802 21.903 137.132 1.00 16.68 192 VAL A N 1
ATOM 1424 C CA . VAL A 1 192 ? -12.502 23.255 136.681 1.00 13.19 192 VAL A CA 1
ATOM 1425 C C . VAL A 1 192 ? -13.114 23.422 135.309 1.00 13.93 192 VAL A C 1
ATOM 1426 O O . VAL A 1 192 ? -13.413 22.422 134.659 1.00 15.39 192 VAL A O 1
ATOM 1430 N N . ALA A 1 193 ? -13.278 24.608 134.767 1.00 15.48 193 ALA A N 1
ATOM 1431 C CA . ALA A 1 193 ? -13.797 24.752 133.425 1.00 16.65 193 ALA A CA 1
ATOM 1432 C C . ALA A 1 193 ? -12.687 25.180 132.453 1.00 16.56 193 ALA A C 1
ATOM 1433 O O . ALA A 1 193 ? -11.810 25.876 132.871 1.00 16.94 193 ALA A O 1
ATOM 1435 N N . LEU A 1 194 ? -12.826 24.668 131.260 1.00 17.72 194 LEU A N 1
ATOM 1436 C CA . LEU A 1 194 ? -11.974 24.833 130.120 1.00 19.95 194 LEU A CA 1
ATOM 1437 C C . LEU A 1 194 ? -12.794 25.695 129.130 1.00 21.29 194 LEU A C 1
ATOM 1438 O O . LEU A 1 194 ? -13.961 25.468 128.780 1.00 20.99 194 LEU A O 1
ATOM 1443 N N . ASP A 1 195 ? -12.053 26.755 128.764 1.00 24.07 195 ASP A N 1
ATOM 1444 C CA . ASP A 1 195 ? -12.557 27.732 127.839 1.00 27.61 195 ASP A CA 1
ATOM 1445 C C . ASP A 1 195 ? -12.278 27.338 126.405 1.00 27.80 195 ASP A C 1
ATOM 1446 O O . ASP A 1 195 ? -13.039 27.833 125.598 1.00 29.51 195 ASP A O 1
ATOM 1451 N N . GLY A 1 196 ? -11.236 26.555 126.183 1.00 28.21 196 GLY A N 1
ATOM 1452 C CA . GLY A 1 196 ? -11.042 26.141 124.782 1.00 26.22 196 GLY A CA 1
ATOM 1453 C C . GLY A 1 196 ? -9.898 25.116 124.675 1.00 23.87 196 GLY A C 1
ATOM 1454 O O . GLY A 1 196 ? -9.089 25.110 125.592 1.00 20.47 196 GLY A O 1
ATOM 1455 N N . ILE A 1 197 ? -10.011 24.364 123.571 1.00 23.38 197 ILE A N 1
ATOM 1456 C CA . ILE A 1 197 ? -8.919 23.481 123.212 1.00 22.11 197 ILE A CA 1
ATOM 1457 C C . ILE A 1 197 ? -8.414 24.088 121.871 1.00 20.71 197 ILE A C 1
ATOM 1458 O O . ILE A 1 197 ? -8.970 24.715 120.978 1.00 19.71 197 ILE A O 1
ATOM 1463 N N . THR A 1 198 ? -7.113 24.003 121.791 1.00 19.19 198 THR A N 1
ATOM 1464 C CA . THR A 1 198 ? -6.203 24.418 120.782 1.00 19.36 198 THR A CA 1
ATOM 1465 C C . THR A 1 198 ? -5.200 23.317 120.446 1.00 20.41 198 THR A C 1
ATOM 1466 O O . THR A 1 198 ? -4.773 22.500 121.268 1.00 20.09 198 THR A O 1
ATOM 1470 N N . VAL A 1 199 ? -4.832 23.169 119.179 1.00 18.98 199 VAL A N 1
ATOM 1471 C CA . VAL A 1 199 ? -3.825 22.170 118.776 1.00 18.07 199 VAL A CA 1
ATOM 1472 C C . VAL A 1 199 ? -2.892 23.095 117.961 1.00 15.88 199 VAL A C 1
ATOM 1473 O O . VAL A 1 199 ? -3.466 23.696 117.063 1.00 16.57 199 VAL A O 1
ATOM 1477 N N . ASN A 1 200 ? -1.654 23.308 118.239 1.00 13.40 200 ASN A N 1
ATOM 1478 C CA . ASN A 1 200 ? -0.719 24.210 117.616 1.00 14.83 200 ASN A CA 1
ATOM 1479 C C . ASN A 1 200 ? -1.022 25.709 117.579 1.00 16.24 200 ASN A C 1
ATOM 1480 O O . ASN A 1 200 ? -0.586 26.495 116.712 1.00 14.67 200 ASN A O 1
ATOM 1485 N N . GLY A 1 201 ? -1.756 26.220 118.552 1.00 17.39 201 GLY A N 1
ATOM 1486 C CA . GLY A 1 201 ? -2.179 27.576 118.714 1.00 20.81 201 GLY A CA 1
ATOM 1487 C C . GLY A 1 201 ? -3.514 27.818 118.029 1.00 23.47 201 GLY A C 1
ATOM 1488 O O . GLY A 1 201 ? -3.968 28.933 117.933 1.00 24.85 201 GLY A O 1
ATOM 1489 N N . GLN A 1 202 ? -4.218 26.801 117.602 1.00 25.99 202 GLN A N 1
ATOM 1490 C CA . GLN A 1 202 ? -5.452 26.760 116.897 1.00 29.01 202 GLN A CA 1
ATOM 1491 C C . GLN A 1 202 ? -6.566 25.972 117.541 1.00 31.39 202 GLN A C 1
ATOM 1492 O O . GLN A 1 202 ? -6.374 24.859 118.011 1.00 32.75 202 GLN A O 1
ATOM 1498 N N . THR A 1 203 ? -7.795 26.405 117.522 1.00 34.83 203 THR A N 1
ATOM 1499 C CA . THR A 1 203 ? -8.967 25.696 118.069 1.00 39.16 203 THR A CA 1
ATOM 1500 C C . THR A 1 203 ? -9.189 24.231 117.715 1.00 41.72 203 THR A C 1
ATOM 1501 O O . THR A 1 203 ? -8.568 23.676 116.769 1.00 42.38 203 THR A O 1
ATOM 1505 N N . ALA A 1 204 ? -10.061 23.489 118.433 1.00 42.34 204 ALA A N 1
ATOM 1506 C CA . ALA A 1 204 ? -10.298 22.083 118.086 1.00 43.73 204 ALA A CA 1
ATOM 1507 C C . ALA A 1 204 ? -11.353 21.291 118.865 1.00 44.80 204 ALA A C 1
ATOM 1508 O O . ALA A 1 204 ? -11.337 20.044 118.667 1.00 45.02 204 ALA A O 1
ATOM 1510 N N . ALA A 1 205 ? -12.203 21.873 119.734 1.00 44.42 205 ALA A N 1
ATOM 1511 C CA . ALA A 1 205 ? -13.201 21.087 120.451 1.00 43.89 205 ALA A CA 1
ATOM 1512 C C . ALA A 1 205 ? -14.059 21.675 121.565 1.00 42.93 205 ALA A C 1
ATOM 1513 O O . ALA A 1 205 ? -15.078 20.997 121.880 1.00 43.32 205 ALA A O 1
ATOM 1515 N N . CYS A 1 206 ? -13.765 22.822 122.198 1.00 41.61 206 CYS A N 1
ATOM 1516 C CA . CYS A 1 206 ? -14.580 23.311 123.302 1.00 37.37 206 CYS A CA 1
ATOM 1517 C C . CYS A 1 206 ? -15.490 24.499 123.095 1.00 36.11 206 CYS A C 1
ATOM 1518 O O . CYS A 1 206 ? -15.800 25.039 124.162 1.00 33.05 206 CYS A O 1
ATOM 1521 N N . GLU A 1 207 ? -15.810 26.594 125.805 1.00 42.35 208 GLU A N 1
ATOM 1522 C CA . GLU A 1 207 ? -17.162 27.203 125.630 1.00 42.41 208 GLU A CA 1
ATOM 1523 C C . GLU A 1 207 ? -18.094 26.298 126.455 1.00 40.08 208 GLU A C 1
ATOM 1524 O O . GLU A 1 207 ? -19.314 26.418 126.513 1.00 39.87 208 GLU A O 1
ATOM 1530 N N . GLY A 1 208 ? -17.402 25.382 127.156 1.00 38.56 209 GLY A N 1
ATOM 1531 C CA . GLY A 1 208 ? -18.079 24.399 127.964 1.00 35.19 209 GLY A CA 1
ATOM 1532 C C . GLY A 1 208 ? -17.457 23.012 127.930 1.00 33.35 209 GLY A C 1
ATOM 1533 O O . GLY A 1 208 ? -17.794 21.950 127.382 1.00 34.05 209 GLY A O 1
ATOM 1534 N N . CYS A 1 209 ? -16.339 22.996 128.638 1.00 30.65 210 CYS A N 1
ATOM 1535 C CA . CYS A 1 209 ? -15.639 21.728 128.846 1.00 27.02 210 CYS A CA 1
ATOM 1536 C C . CYS A 1 209 ? -15.387 21.897 130.353 1.00 25.98 210 CYS A C 1
ATOM 1537 O O . CYS A 1 209 ? -15.223 22.985 130.947 1.00 24.96 210 CYS A O 1
ATOM 1540 N N . GLN A 1 210 ? -15.419 20.800 131.052 1.00 21.82 211 GLN A N 1
ATOM 1541 C CA . GLN A 1 210 ? -15.162 20.748 132.473 1.00 17.07 211 GLN A CA 1
ATOM 1542 C C . GLN A 1 210 ? -13.990 19.763 132.502 1.00 13.44 211 GLN A C 1
ATOM 1543 O O . GLN A 1 210 ? -13.930 18.972 131.562 1.00 11.40 211 GLN A O 1
ATOM 1549 N N . ALA A 1 211 ? -13.137 19.801 133.495 1.00 10.77 212 ALA A N 1
ATOM 1550 C CA . ALA A 1 211 ? -12.060 18.839 133.585 1.00 6.57 212 ALA A CA 1
ATOM 1551 C C . ALA A 1 211 ? -11.904 18.470 135.070 1.00 6.46 212 ALA A C 1
ATOM 1552 O O . ALA A 1 211 ? -11.872 19.363 135.902 1.00 6.44 212 ALA A O 1
ATOM 1554 N N . ILE A 1 212 ? -11.905 17.132 135.336 1.00 6.87 213 ILE A N 1
ATOM 1555 C CA . ILE A 1 212 ? -11.756 16.800 136.771 1.00 8.20 213 ILE A CA 1
ATOM 1556 C C . ILE A 1 212 ? -10.226 16.779 136.886 1.00 9.20 213 ILE A C 1
ATOM 1557 O O . ILE A 1 212 ? -9.485 16.475 135.940 1.00 11.59 213 ILE A O 1
ATOM 1562 N N . VAL A 1 213 ? -9.626 17.203 138.000 1.00 7.92 214 VAL A N 1
ATOM 1563 C CA . VAL A 1 213 ? -8.160 17.212 138.166 1.00 8.03 214 VAL A CA 1
ATOM 1564 C C . VAL A 1 213 ? -7.973 16.053 139.141 1.00 7.84 214 VAL A C 1
ATOM 1565 O O . VAL A 1 213 ? -8.260 16.082 140.326 1.00 9.28 214 VAL A O 1
ATOM 1569 N N . ASP A 1 214 ? -7.621 14.904 138.624 1.00 8.31 215 ASP A N 1
ATOM 1570 C CA . ASP A 1 214 ? -7.416 13.630 139.217 1.00 7.36 215 ASP A CA 1
ATOM 1571 C C . ASP A 1 214 ? -6.052 12.991 139.264 1.00 7.51 215 ASP A C 1
ATOM 1572 O O . ASP A 1 214 ? -5.659 12.471 138.217 1.00 8.85 215 ASP A O 1
ATOM 1577 N N . THR A 1 215 ? -5.421 12.811 140.412 1.00 7.10 216 THR A N 1
ATOM 1578 C CA . THR A 1 215 ? -4.159 12.125 140.587 1.00 5.47 216 THR A CA 1
ATOM 1579 C C . THR A 1 215 ? -4.307 10.582 140.473 1.00 4.48 216 THR A C 1
ATOM 1580 O O . THR A 1 215 ? -3.390 9.833 140.152 1.00 1.89 216 THR A O 1
ATOM 1584 N N . GLY A 1 216 ? -5.570 10.156 140.699 1.00 4.08 217 GLY A N 1
ATOM 1585 C CA . GLY A 1 216 ? -5.943 8.770 140.590 1.00 7.15 217 GLY A CA 1
ATOM 1586 C C . GLY A 1 216 ? -5.938 8.321 139.117 1.00 9.13 217 GLY A C 1
ATOM 1587 O O . GLY A 1 216 ? -5.800 7.111 138.943 1.00 11.85 217 GLY A O 1
ATOM 1588 N N . THR A 1 217 ? -6.024 9.129 138.099 1.00 6.30 218 THR A N 1
ATOM 1589 C CA . THR A 1 217 ? -6.028 8.734 136.737 1.00 10.55 218 THR A CA 1
ATOM 1590 C C . THR A 1 217 ? -4.620 8.898 136.149 1.00 11.41 218 THR A C 1
ATOM 1591 O O . THR A 1 217 ? -4.021 9.969 136.323 1.00 11.59 218 THR A O 1
ATOM 1595 N N . SER A 1 218 ? -4.160 7.845 135.419 1.00 10.61 219 SER A N 1
ATOM 1596 C CA . SER A 1 218 ? -2.770 7.965 134.943 1.00 12.40 219 SER A CA 1
ATOM 1597 C C . SER A 1 218 ? -2.617 8.704 133.636 1.00 10.33 219 SER A C 1
ATOM 1598 O O . SER A 1 218 ? -1.544 9.175 133.287 1.00 11.44 219 SER A O 1
ATOM 1601 N N . LYS A 1 219 ? -3.698 8.851 132.956 1.00 10.32 220 LYS A N 1
ATOM 1602 C CA . LYS A 1 219 ? -3.955 9.504 131.722 1.00 10.36 220 LYS A CA 1
ATOM 1603 C C . LYS A 1 219 ? -4.593 10.866 131.556 1.00 10.45 220 LYS A C 1
ATOM 1604 O O . LYS A 1 219 ? -5.162 11.373 132.525 1.00 11.16 220 LYS A O 1
ATOM 1610 N N . ILE A 1 220 ? -4.616 11.469 130.374 1.00 11.23 221 ILE A N 1
ATOM 1611 C CA . ILE A 1 220 ? -5.378 12.711 130.085 1.00 11.85 221 ILE A CA 1
ATOM 1612 C C . ILE A 1 220 ? -6.541 11.987 129.317 1.00 11.16 221 ILE A C 1
ATOM 1613 O O . ILE A 1 220 ? -6.334 11.055 128.521 1.00 8.79 221 ILE A O 1
ATOM 1618 N N . VAL A 1 221 ? -7.757 12.371 129.603 1.00 9.21 222 VAL A N 1
ATOM 1619 C CA . VAL A 1 221 ? -8.857 11.677 128.936 1.00 9.73 222 VAL A CA 1
ATOM 1620 C C . VAL A 1 221 ? -9.658 12.701 128.224 1.00 12.56 222 VAL A C 1
ATOM 1621 O O . VAL A 1 221 ? -9.886 13.789 128.781 1.00 11.54 222 VAL A O 1
ATOM 1625 N N . ALA A 1 222 ? -10.127 12.468 127.012 1.00 12.04 223 ALA A N 1
ATOM 1626 C CA . ALA A 1 222 ? -10.970 13.459 126.323 1.00 12.91 223 ALA A CA 1
ATOM 1627 C C . ALA A 1 222 ? -12.400 12.947 126.068 1.00 12.92 223 ALA A C 1
ATOM 1628 O O . ALA A 1 222 ? -12.817 11.788 126.027 1.00 13.20 223 ALA A O 1
ATOM 1630 N N . PRO A 1 223 ? -13.289 13.889 125.876 1.00 12.72 224 PRO A N 1
ATOM 1631 C CA . PRO A 1 223 ? -14.673 13.630 125.573 1.00 14.87 224 PRO A CA 1
ATOM 1632 C C . PRO A 1 223 ? -14.797 12.605 124.467 1.00 18.27 224 PRO A C 1
ATOM 1633 O O . PRO A 1 223 ? -14.137 12.706 123.437 1.00 18.09 224 PRO A O 1
ATOM 1637 N N . VAL A 1 224 ? -15.608 11.565 124.608 1.00 21.70 225 VAL A N 1
ATOM 1638 C CA . VAL A 1 224 ? -15.863 10.454 123.763 1.00 23.96 225 VAL A CA 1
ATOM 1639 C C . VAL A 1 224 ? -15.837 10.774 122.274 1.00 28.53 225 VAL A C 1
ATOM 1640 O O . VAL A 1 224 ? -15.119 9.976 121.686 1.00 29.68 225 VAL A O 1
ATOM 1644 N N . SER A 1 225 ? -16.567 11.775 121.795 1.00 30.86 226 SER A N 1
ATOM 1645 C CA . SER A 1 225 ? -16.632 12.169 120.416 1.00 32.35 226 SER A CA 1
ATOM 1646 C C . SER A 1 225 ? -15.337 12.745 119.834 1.00 32.51 226 SER A C 1
ATOM 1647 O O . SER A 1 225 ? -14.784 12.275 118.823 1.00 33.08 226 SER A O 1
ATOM 1650 N N . ALA A 1 226 ? -14.862 13.799 120.513 1.00 30.39 227 ALA A N 1
ATOM 1651 C CA . ALA A 1 226 ? -13.644 14.462 120.106 1.00 27.47 227 ALA A CA 1
ATOM 1652 C C . ALA A 1 226 ? -12.411 13.588 120.220 1.00 27.04 227 ALA A C 1
ATOM 1653 O O . ALA A 1 226 ? -11.455 14.002 119.517 1.00 25.80 227 ALA A O 1
ATOM 1655 N N . LEU A 1 227 ? -12.345 12.470 120.970 1.00 25.95 228 LEU A N 1
ATOM 1656 C CA . LEU A 1 227 ? -11.127 11.678 121.060 1.00 26.34 228 LEU A CA 1
ATOM 1657 C C . LEU A 1 227 ? -10.564 11.520 119.629 1.00 26.44 228 LEU A C 1
ATOM 1658 O O . LEU A 1 227 ? -9.419 11.872 119.364 1.00 27.47 228 LEU A O 1
ATOM 1663 N N . ALA A 1 228 ? -11.404 11.002 118.778 1.00 25.06 229 ALA A N 1
ATOM 1664 C CA . ALA A 1 228 ? -11.069 10.807 117.369 1.00 27.28 229 ALA A CA 1
ATOM 1665 C C . ALA A 1 228 ? -10.345 11.863 116.557 1.00 26.53 229 ALA A C 1
ATOM 1666 O O . ALA A 1 228 ? -9.343 11.546 115.862 1.00 27.54 229 ALA A O 1
ATOM 1668 N N . ASN A 1 229 ? -10.689 13.160 116.559 1.00 25.05 230 ASN A N 1
ATOM 1669 C CA . ASN A 1 229 ? -10.027 14.197 115.803 1.00 25.98 230 ASN A CA 1
ATOM 1670 C C . ASN A 1 229 ? -8.626 14.470 116.359 1.00 26.05 230 ASN A C 1
ATOM 1671 O O . ASN A 1 229 ? -7.743 14.942 115.629 1.00 25.69 230 ASN A O 1
ATOM 1676 N N . ILE A 1 230 ? -8.498 14.231 117.662 1.00 23.33 231 ILE A N 1
ATOM 1677 C CA . ILE A 1 230 ? -7.216 14.429 118.330 1.00 21.76 231 ILE A CA 1
ATOM 1678 C C . ILE A 1 230 ? -6.328 13.285 117.828 1.00 20.93 231 ILE A C 1
ATOM 1679 O O . ILE A 1 230 ? -5.177 13.523 117.532 1.00 19.92 231 ILE A O 1
ATOM 1684 N N . MET A 1 231 ? -6.874 12.066 117.762 1.00 20.17 232 MET A N 1
ATOM 1685 C CA . MET A 1 231 ? -6.188 10.879 117.308 1.00 21.75 232 MET A CA 1
ATOM 1686 C C . MET A 1 231 ? -5.691 11.163 115.882 1.00 20.36 232 MET A C 1
ATOM 1687 O O . MET A 1 231 ? -4.498 11.111 115.676 1.00 17.91 232 MET A O 1
ATOM 1692 N N . LYS A 1 232 ? -6.665 11.549 115.079 1.00 19.41 233 LYS A N 1
ATOM 1693 C CA . LYS A 1 232 ? -6.372 11.969 113.699 1.00 23.66 233 LYS A CA 1
ATOM 1694 C C . LYS A 1 232 ? -5.309 13.033 113.569 1.00 21.96 233 LYS A C 1
ATOM 1695 O O . LYS A 1 232 ? -4.599 13.290 112.624 1.00 20.59 233 LYS A O 1
ATOM 1701 N N . ASP A 1 233 ? -5.068 13.832 114.581 1.00 25.67 234 ASP A N 1
ATOM 1702 C CA . ASP A 1 233 ? -4.083 14.861 114.655 1.00 26.44 234 ASP A CA 1
ATOM 1703 C C . ASP A 1 233 ? -2.646 14.449 114.845 1.00 26.69 234 ASP A C 1
ATOM 1704 O O . ASP A 1 233 ? -1.905 15.029 114.046 1.00 26.46 234 ASP A O 1
ATOM 1709 N N . ILE A 1 234 ? -2.312 13.598 115.839 1.00 26.38 235 ILE A N 1
ATOM 1710 C CA . ILE A 1 234 ? -0.889 13.260 116.012 1.00 24.89 235 ILE A CA 1
ATOM 1711 C C . ILE A 1 234 ? -0.443 12.103 115.126 1.00 23.11 235 ILE A C 1
ATOM 1712 O O . ILE A 1 234 ? 0.715 11.824 114.911 1.00 21.93 235 ILE A O 1
ATOM 1717 N N . GLY A 1 235 ? -1.428 11.405 114.602 1.00 24.44 236 GLY A N 1
ATOM 1718 C CA . GLY A 1 235 ? -1.251 10.277 113.706 1.00 23.37 236 GLY A CA 1
ATOM 1719 C C . GLY A 1 235 ? -1.328 8.933 114.371 1.00 22.72 236 GLY A C 1
ATOM 1720 O O . GLY A 1 235 ? -0.984 7.945 113.725 1.00 23.34 236 GLY A O 1
ATOM 1721 N N . ALA A 1 236 ? -1.790 8.907 115.609 1.00 22.20 237 ALA A N 1
ATOM 1722 C CA . ALA A 1 236 ? -1.869 7.659 116.375 1.00 22.28 237 ALA A CA 1
ATOM 1723 C C . ALA A 1 236 ? -2.746 6.654 115.642 1.00 22.64 237 ALA A C 1
ATOM 1724 O O . ALA A 1 236 ? -3.611 7.164 114.916 1.00 23.34 237 ALA A O 1
ATOM 1726 N N . SER A 1 237 ? -2.563 5.335 115.764 1.00 23.31 238 SER A N 1
ATOM 1727 C CA . SER A 1 237 ? -3.442 4.349 115.069 1.00 23.19 238 SER A CA 1
ATOM 1728 C C . SER A 1 237 ? -3.529 3.143 116.052 1.00 23.31 238 SER A C 1
ATOM 1729 O O . SER A 1 237 ? -2.586 2.828 116.775 1.00 19.88 238 SER A O 1
ATOM 1732 N N . GLU A 1 238 ? -4.693 2.468 116.146 1.00 23.68 239 GLU A N 1
ATOM 1733 C CA . GLU A 1 238 ? -4.779 1.351 117.088 1.00 26.45 239 GLU A CA 1
ATOM 1734 C C . GLU A 1 238 ? -3.653 0.330 116.864 1.00 27.75 239 GLU A C 1
ATOM 1735 O O . GLU A 1 238 ? -3.455 -0.101 115.705 1.00 29.97 239 GLU A O 1
ATOM 1741 N N . ASN A 1 239 ? -2.961 -0.072 117.931 1.00 25.89 240 ASN A N 1
ATOM 1742 C CA . ASN A 1 239 ? -1.906 -1.083 117.729 1.00 25.27 240 ASN A CA 1
ATOM 1743 C C . ASN A 1 239 ? -2.599 -2.387 118.061 1.00 24.13 240 ASN A C 1
ATOM 1744 O O . ASN A 1 239 ? -2.398 -3.208 118.923 1.00 22.65 240 ASN A O 1
ATOM 1749 N N . GLN A 1 240 ? -1.594 -4.192 121.308 1.00 25.66 242 GLN A N 1
ATOM 1750 C CA . GLN A 1 240 ? -2.422 -4.566 122.461 1.00 27.54 242 GLN A CA 1
ATOM 1751 C C . GLN A 1 240 ? -3.504 -3.539 122.792 1.00 28.09 242 GLN A C 1
ATOM 1752 O O . GLN A 1 240 ? -4.096 -3.322 123.850 1.00 26.54 242 GLN A O 1
ATOM 1758 N N . GLY A 1 241 ? -3.895 -2.813 121.728 1.00 29.79 243 GLY A N 1
ATOM 1759 C CA . GLY A 1 241 ? -4.958 -1.829 121.752 1.00 30.50 243 GLY A CA 1
ATOM 1760 C C . GLY A 1 241 ? -4.557 -0.449 122.234 1.00 30.92 243 GLY A C 1
ATOM 1761 O O . GLY A 1 241 ? -5.377 0.300 122.776 1.00 33.72 243 GLY A O 1
ATOM 1762 N N . GLU A 1 242 ? -3.291 -0.109 122.080 1.00 28.54 244 GLU A N 1
ATOM 1763 C CA . GLU A 1 242 ? -2.783 1.178 122.491 1.00 25.31 244 GLU A CA 1
ATOM 1764 C C . GLU A 1 242 ? -2.768 1.985 121.199 1.00 25.17 244 GLU A C 1
ATOM 1765 O O . GLU A 1 242 ? -2.764 1.281 120.184 1.00 24.41 244 GLU A O 1
ATOM 1771 N N . MET A 1 243 ? -2.798 3.300 121.296 1.00 22.85 245 MET A N 1
ATOM 1772 C CA . MET A 1 243 ? -2.724 4.153 120.131 1.00 21.90 245 MET A CA 1
ATOM 1773 C C . MET A 1 243 ? -1.244 4.501 120.171 1.00 23.05 245 MET A C 1
ATOM 1774 O O . MET A 1 243 ? -0.760 5.061 121.126 1.00 24.81 245 MET A O 1
ATOM 1779 N N . MET A 1 244 ? -0.541 4.038 119.172 1.00 24.06 246 MET A N 1
ATOM 1780 C CA . MET A 1 244 ? 0.891 4.239 119.099 1.00 24.34 246 MET A CA 1
ATOM 1781 C C . MET A 1 244 ? 1.079 5.052 117.826 1.00 25.43 246 MET A C 1
ATOM 1782 O O . MET A 1 244 ? 0.078 5.238 117.102 1.00 26.25 246 MET A O 1
ATOM 1787 N N . GLY A 1 245 ? 2.314 5.461 117.640 1.00 24.92 247 GLY A N 1
ATOM 1788 C CA . GLY A 1 245 ? 2.682 6.245 116.470 1.00 26.89 247 GLY A CA 1
ATOM 1789 C C . GLY A 1 245 ? 4.219 6.179 116.366 1.00 28.56 247 GLY A C 1
ATOM 1790 O O . GLY A 1 245 ? 4.899 5.919 117.369 1.00 28.10 247 GLY A O 1
ATOM 1791 N N . ASN A 1 246 ? 4.703 6.403 115.142 1.00 27.60 248 ASN A N 1
ATOM 1792 C CA . ASN A 1 246 ? 6.153 6.244 115.007 1.00 28.17 248 ASN A CA 1
ATOM 1793 C C . ASN A 1 246 ? 6.973 7.136 115.872 1.00 27.35 248 ASN A C 1
ATOM 1794 O O . ASN A 1 246 ? 6.744 8.359 115.843 1.00 26.78 248 ASN A O 1
ATOM 1799 N N . CYS A 1 247 ? 8.036 6.650 116.520 1.00 26.98 249 CYS A N 1
ATOM 1800 C CA . CYS A 1 247 ? 8.891 7.666 117.209 1.00 26.36 249 CYS A CA 1
ATOM 1801 C C . CYS A 1 247 ? 9.553 8.319 116.023 1.00 26.48 249 CYS A C 1
ATOM 1802 O O . CYS A 1 247 ? 8.994 8.079 114.903 1.00 26.74 249 CYS A O 1
ATOM 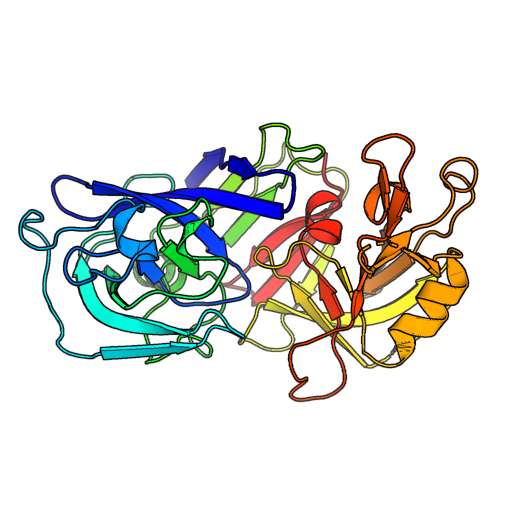1805 N N . ALA A 1 248 ? 10.616 9.086 115.908 1.00 25.64 250 ALA A N 1
ATOM 1806 C CA . ALA A 1 248 ? 10.977 9.541 114.530 1.00 27.11 250 ALA A CA 1
ATOM 1807 C C . ALA A 1 248 ? 9.977 10.630 114.135 1.00 28.28 250 ALA A C 1
ATOM 1808 O O . ALA A 1 248 ? 10.521 11.370 113.304 1.00 31.62 250 ALA A O 1
ATOM 1810 N N . SER A 1 249 ? 8.760 10.822 114.557 1.00 28.72 251 SER A N 1
ATOM 1811 C CA . SER A 1 249 ? 7.763 11.730 114.028 1.00 29.28 251 SER A CA 1
ATOM 1812 C C . SER A 1 249 ? 7.251 12.724 115.070 1.00 29.00 251 SER A C 1
ATOM 1813 O O . SER A 1 249 ? 6.420 13.614 114.903 1.00 28.38 251 SER A O 1
ATOM 1816 N N . VAL A 1 250 ? 7.708 12.605 116.270 1.00 29.98 252 VAL A N 1
ATOM 1817 C CA . VAL A 1 250 ? 7.585 13.048 117.606 1.00 29.80 252 VAL A CA 1
ATOM 1818 C C . VAL A 1 250 ? 8.013 14.426 118.083 1.00 31.75 252 VAL A C 1
ATOM 1819 O O . VAL A 1 250 ? 7.538 14.977 119.106 1.00 29.02 252 VAL A O 1
ATOM 1823 N N . GLN A 1 251 ? 8.930 15.074 117.367 1.00 34.05 253 GLN A N 1
ATOM 1824 C CA . GLN A 1 251 ? 9.426 16.413 117.726 1.00 36.09 253 GLN A CA 1
ATOM 1825 C C . GLN A 1 251 ? 8.654 17.442 116.922 1.00 34.50 253 GLN A C 1
ATOM 1826 O O . GLN A 1 251 ? 8.554 18.630 117.234 1.00 36.36 253 GLN A O 1
ATOM 1832 N N . SER A 1 252 ? 8.018 16.908 115.892 1.00 31.89 254 SER A N 1
ATOM 1833 C CA . SER A 1 252 ? 7.192 17.610 114.931 1.00 29.06 254 SER A CA 1
ATOM 1834 C C . SER A 1 252 ? 5.710 17.348 115.140 1.00 27.00 254 SER A C 1
ATOM 1835 O O . SER A 1 252 ? 4.839 17.804 114.369 1.00 26.27 254 SER A O 1
ATOM 1838 N N . LEU A 1 253 ? 5.358 16.701 116.257 1.00 24.41 255 LEU A N 1
ATOM 1839 C CA . LEU A 1 253 ? 3.949 16.415 116.623 1.00 21.48 255 LEU A CA 1
ATOM 1840 C C . LEU A 1 253 ? 3.318 17.612 117.312 1.00 18.68 255 LEU A C 1
ATOM 1841 O O . LEU A 1 253 ? 4.106 18.334 117.914 1.00 17.85 255 LEU A O 1
ATOM 1846 N N . PRO A 1 254 ? 2.012 17.850 117.255 1.00 15.70 256 PRO A N 1
ATOM 1847 C CA . PRO A 1 254 ? 1.328 18.954 117.843 1.00 15.16 256 PRO A CA 1
ATOM 1848 C C . PRO A 1 254 ? 1.367 19.173 119.354 1.00 13.51 256 PRO A C 1
ATOM 1849 O O . PRO A 1 254 ? 1.417 18.283 120.195 1.00 13.34 256 PRO A O 1
ATOM 1853 N N . ASP A 1 255 ? 1.324 20.426 119.725 1.00 12.53 257 ASP A N 1
ATOM 1854 C CA . ASP A 1 255 ? 1.226 20.970 121.042 1.00 11.52 257 ASP A CA 1
ATOM 1855 C C . ASP A 1 255 ? -0.269 21.178 121.248 1.00 12.05 257 ASP A C 1
ATOM 1856 O O . ASP A 1 255 ? -0.932 21.772 120.433 1.00 13.58 257 ASP A O 1
ATOM 1861 N N . ILE A 1 256 ? -0.803 20.726 122.327 1.00 12.19 258 ILE A N 1
ATOM 1862 C CA . ILE A 1 256 ? -2.201 20.725 122.754 1.00 13.00 258 ILE A CA 1
ATOM 1863 C C . ILE A 1 256 ? -2.176 21.825 123.806 1.00 15.35 258 ILE A C 1
ATOM 1864 O O . ILE A 1 256 ? -1.187 22.122 124.546 1.00 16.94 258 ILE A O 1
ATOM 1869 N N . THR A 1 257 ? -3.207 22.661 123.958 1.00 14.77 259 THR A N 1
ATOM 1870 C CA . THR A 1 257 ? -3.228 23.713 124.960 1.00 12.89 259 THR A CA 1
ATOM 1871 C C . THR A 1 257 ? -4.732 23.870 125.257 1.00 14.13 259 THR A C 1
ATOM 1872 O O . THR A 1 257 ? -5.665 23.596 124.534 1.00 12.13 259 THR A O 1
ATOM 1876 N N . PHE A 1 258 ? -4.925 24.194 126.538 1.00 16.47 260 PHE A N 1
ATOM 1877 C CA . PHE A 1 258 ? -6.236 24.342 127.160 1.00 15.17 260 PHE A CA 1
ATOM 1878 C C . PHE A 1 258 ? -6.314 25.802 127.633 1.00 13.60 260 PHE A C 1
ATOM 1879 O O . PHE A 1 258 ? -5.369 26.349 128.201 1.00 10.57 260 PHE A O 1
ATOM 1887 N N . THR A 1 259 ? -7.478 26.371 127.288 1.00 12.19 261 THR A N 1
ATOM 1888 C CA . THR A 1 259 ? -7.623 27.762 127.688 1.00 13.18 261 THR A CA 1
ATOM 1889 C C . THR A 1 259 ? -8.448 27.635 128.948 1.00 12.49 261 THR A C 1
ATOM 1890 O O . THR A 1 259 ? -9.585 27.275 128.700 1.00 10.97 261 THR A O 1
ATOM 1894 N N . ILE A 1 260 ? -7.852 27.936 130.073 1.00 12.50 262 ILE A N 1
ATOM 1895 C CA . ILE A 1 260 ? -8.390 27.918 131.430 1.00 13.90 262 ILE A CA 1
ATOM 1896 C C . ILE A 1 260 ? -8.232 29.313 132.108 1.00 12.69 262 ILE A C 1
ATOM 1897 O O . ILE A 1 260 ? -7.155 29.765 132.624 1.00 11.21 262 ILE A O 1
ATOM 1902 N N . ASN A 1 261 ? -9.295 30.063 132.250 1.00 12.92 263 ASN A N 1
ATOM 1903 C CA . ASN A 1 261 ? -9.289 31.438 132.804 1.00 14.75 263 ASN A CA 1
ATOM 1904 C C . ASN A 1 261 ? -8.539 32.471 131.928 1.00 13.33 263 ASN A C 1
ATOM 1905 O O . ASN A 1 261 ? -7.835 33.374 132.374 1.00 12.76 263 ASN A O 1
ATOM 1910 N N . GLY A 1 262 ? -8.627 32.434 130.573 1.00 11.56 264 GLY A N 1
ATOM 1911 C CA . GLY A 1 262 ? -7.853 33.402 129.798 1.00 11.55 264 GLY A CA 1
ATOM 1912 C C . GLY A 1 262 ? -6.447 32.979 129.500 1.00 12.16 264 GLY A C 1
ATOM 1913 O O . GLY A 1 262 ? -5.774 33.479 128.598 1.00 11.95 264 GLY A O 1
ATOM 1914 N N . VAL A 1 263 ? -5.855 31.980 130.177 1.00 11.74 265 VAL A N 1
ATOM 1915 C CA . VAL A 1 263 ? -4.517 31.542 129.831 1.00 10.66 265 VAL A CA 1
ATOM 1916 C C . VAL A 1 263 ? -4.638 30.149 129.180 1.00 11.87 265 VAL A C 1
ATOM 1917 O O . VAL A 1 263 ? -5.304 29.209 129.584 1.00 10.87 265 VAL A O 1
ATOM 1921 N N . LYS A 1 264 ? -3.867 30.066 128.112 1.00 10.92 266 LYS A N 1
ATOM 1922 C CA . LYS A 1 264 ? -3.798 28.870 127.268 1.00 10.25 266 LYS A CA 1
ATOM 1923 C C . LYS A 1 264 ? -2.577 28.127 127.718 1.00 9.73 266 LYS A C 1
ATOM 1924 O O . LYS A 1 264 ? -1.471 28.608 127.570 1.00 11.77 266 LYS A O 1
ATOM 1930 N N . GLN A 1 265 ? -2.717 26.997 128.393 1.00 10.08 267 GLN A N 1
ATOM 1931 C CA . GLN A 1 265 ? -1.561 26.242 128.896 1.00 6.84 267 GLN A CA 1
ATOM 1932 C C . GLN A 1 265 ? -1.308 25.005 128.026 1.00 7.51 267 GLN A C 1
ATOM 1933 O O . GLN A 1 265 ? -2.085 24.118 127.686 1.00 1.89 267 GLN A O 1
ATOM 1939 N N . PRO A 1 266 ? -0.053 24.954 127.592 1.00 8.55 268 PRO A N 1
ATOM 1940 C CA . PRO A 1 266 ? 0.443 23.931 126.701 1.00 12.30 268 PRO A CA 1
ATOM 1941 C C . PRO A 1 266 ? 0.694 22.587 127.367 1.00 12.96 268 PRO A C 1
ATOM 1942 O O . PRO A 1 266 ? 0.915 22.420 128.579 1.00 14.29 268 PRO A O 1
ATOM 1946 N N . LEU A 1 267 ? 0.641 21.654 126.430 1.00 10.93 269 LEU A N 1
ATOM 1947 C CA . LEU A 1 267 ? 0.905 20.227 126.771 1.00 10.61 269 LEU A CA 1
ATOM 1948 C C . LEU A 1 267 ? 1.670 19.616 125.609 1.00 9.48 269 LEU A C 1
ATOM 1949 O O . LEU A 1 267 ? 1.024 19.211 124.653 1.00 9.77 269 LEU A O 1
ATOM 1954 N N . PRO A 1 268 ? 2.985 19.614 125.568 1.00 8.64 270 PRO A N 1
ATOM 1955 C CA . PRO A 1 268 ? 3.830 19.098 124.525 1.00 8.66 270 PRO A CA 1
ATOM 1956 C C . PRO A 1 268 ? 3.790 17.593 124.349 1.00 12.67 270 PRO A C 1
ATOM 1957 O O . PRO A 1 268 ? 3.538 16.805 125.290 1.00 14.76 270 PRO A O 1
ATOM 1961 N N . PRO A 1 269 ? 4.122 17.086 123.172 1.00 13.38 271 PRO A N 1
ATOM 1962 C CA . PRO A 1 269 ? 4.131 15.672 122.838 1.00 13.25 271 PRO A CA 1
ATOM 1963 C C . PRO A 1 269 ? 5.002 14.861 123.761 1.00 13.66 271 PRO A C 1
ATOM 1964 O O . PRO A 1 269 ? 4.824 13.690 124.060 1.00 15.72 271 PRO A O 1
ATO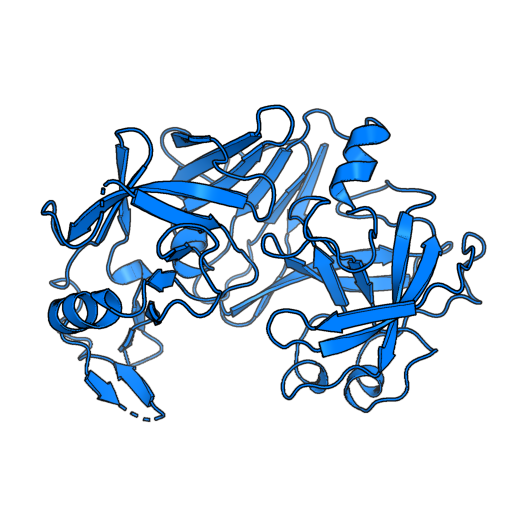M 1968 N N . SER A 1 270 ? 6.036 15.460 124.295 1.00 14.16 272 SER A N 1
ATOM 1969 C CA . SER A 1 270 ? 7.012 15.001 125.226 1.00 13.87 272 SER A CA 1
ATOM 1970 C C . SER A 1 270 ? 6.354 14.584 126.532 1.00 13.45 272 SER A C 1
ATOM 1971 O O . SER A 1 270 ? 6.932 13.805 127.241 1.00 13.24 272 SER A O 1
ATOM 1974 N N . ALA A 1 271 ? 5.220 15.222 126.755 1.00 13.30 273 ALA A N 1
ATOM 1975 C CA . ALA A 1 271 ? 4.365 15.015 127.860 1.00 11.42 273 ALA A CA 1
ATOM 1976 C C . ALA A 1 271 ? 3.242 14.043 127.529 1.00 13.28 273 ALA A C 1
ATOM 1977 O O . ALA A 1 271 ? 3.061 13.212 128.456 1.00 15.42 273 ALA A O 1
ATOM 1979 N N . TYR A 1 272 ? 2.541 14.055 126.422 1.00 10.89 274 TYR A N 1
ATOM 1980 C CA . TYR A 1 272 ? 1.455 13.085 126.247 1.00 11.55 274 TYR A CA 1
ATOM 1981 C C . TYR A 1 272 ? 1.851 11.769 125.586 1.00 12.81 274 TYR A C 1
ATOM 1982 O O . TYR A 1 272 ? 1.076 10.823 125.344 1.00 11.71 274 TYR A O 1
ATOM 1991 N N . ILE A 1 273 ? 3.116 11.649 125.244 1.00 14.68 275 ILE A N 1
ATOM 1992 C CA . ILE A 1 273 ? 3.666 10.495 124.575 1.00 15.61 275 ILE A CA 1
ATOM 1993 C C . ILE A 1 273 ? 4.636 9.777 125.485 1.00 16.60 275 ILE A C 1
ATOM 1994 O O . ILE A 1 273 ? 5.598 10.315 126.036 1.00 16.62 275 ILE A O 1
ATOM 1999 N N . GLU A 1 274 ? 4.374 8.480 125.649 1.00 17.39 276 GLU A N 1
ATOM 2000 C CA . GLU A 1 274 ? 5.351 7.716 126.457 1.00 18.02 276 GLU A CA 1
ATOM 2001 C C . GLU A 1 274 ? 6.082 6.786 125.468 1.00 17.17 276 GLU A C 1
ATOM 2002 O O . GLU A 1 274 ? 5.781 5.965 124.593 1.00 10.14 276 GLU A O 1
ATOM 2008 N N . GLY A 1 275 ? 7.367 7.105 125.513 1.00 17.57 277 GLY A N 1
ATOM 2009 C CA . GLY A 1 275 ? 8.459 6.554 124.714 1.00 23.01 277 GLY A CA 1
ATOM 2010 C C . GLY A 1 275 ? 9.084 5.673 125.813 1.00 26.89 277 GLY A C 1
ATOM 2011 O O . GLY A 1 275 ? 9.703 6.197 126.729 1.00 26.48 277 GLY A O 1
ATOM 2012 N N . ASP A 1 276 ? 8.743 4.416 125.617 1.00 30.76 278 ASP A N 1
ATOM 2013 C CA . ASP A 1 276 ? 9.151 3.363 126.527 1.00 35.25 278 ASP A CA 1
ATOM 2014 C C . ASP A 1 276 ? 9.851 2.361 125.631 1.00 37.40 278 ASP A C 1
ATOM 2015 O O . ASP A 1 276 ? 9.455 1.216 125.557 1.00 40.04 278 ASP A O 1
ATOM 2020 N N . GLN A 1 277 ? 10.803 2.760 124.858 1.00 39.02 279 GLN A N 1
ATOM 2021 C CA . GLN A 1 277 ? 11.826 2.288 124.010 1.00 38.55 279 GLN A CA 1
ATOM 2022 C C . GLN A 1 277 ? 11.661 1.603 122.678 1.00 39.02 279 GLN A C 1
ATOM 2023 O O . GLN A 1 277 ? 11.673 0.418 122.295 1.00 40.99 279 GLN A O 1
ATOM 2029 N N . ALA A 1 278 ? 11.584 2.542 121.692 1.00 36.64 280 ALA A N 1
ATOM 2030 C CA . ALA A 1 278 ? 11.490 2.288 120.263 1.00 32.59 280 ALA A CA 1
ATOM 2031 C C . ALA A 1 278 ? 10.024 2.322 119.903 1.00 31.34 280 ALA A C 1
ATOM 2032 O O . ALA A 1 278 ? 9.562 2.301 118.758 1.00 34.35 280 ALA A O 1
ATOM 2034 N N . PHE A 1 279 ? 9.238 2.356 120.973 1.00 29.02 281 PHE A N 1
ATOM 2035 C CA . PHE A 1 279 ? 7.798 2.317 121.019 1.00 25.93 281 PHE A CA 1
ATOM 2036 C C . PHE A 1 279 ? 7.304 3.613 121.643 1.00 23.60 281 PHE A C 1
ATOM 2037 O O . PHE A 1 279 ? 7.763 4.049 122.693 1.00 25.06 281 PHE A O 1
ATOM 2045 N N . CYS A 1 280 ? 6.358 4.258 120.996 1.00 20.25 282 CYS A N 1
ATOM 2046 C CA . CYS A 1 280 ? 5.827 5.519 121.450 1.00 16.10 282 CYS A CA 1
ATOM 2047 C C . CYS A 1 280 ? 4.340 5.306 121.570 1.00 13.60 282 CYS A C 1
ATOM 2048 O O . CYS A 1 280 ? 3.752 5.158 120.497 1.00 15.40 282 CYS A O 1
ATOM 2051 N N . THR A 1 281 ? 3.869 5.271 122.776 1.00 11.83 283 THR A N 1
ATOM 2052 C CA . THR A 1 281 ? 2.432 5.101 122.932 1.00 13.10 283 THR A CA 1
ATOM 2053 C C . THR A 1 281 ? 1.824 6.465 123.213 1.00 16.00 283 THR A C 1
ATOM 2054 O O . THR A 1 281 ? 2.508 7.346 123.803 1.00 16.47 283 THR A O 1
ATOM 2058 N N . SER A 1 282 ? 0.558 6.580 122.788 1.00 17.97 284 SER A N 1
ATOM 2059 C CA . SER A 1 282 ? -0.150 7.868 123.036 1.00 20.24 284 SER A CA 1
ATOM 2060 C C . SER A 1 282 ? -0.853 7.803 124.390 1.00 20.19 284 SER A C 1
ATOM 2061 O O . SER A 1 282 ? -1.896 7.092 124.451 1.00 20.38 284 SER A O 1
ATOM 2064 N N . GLY A 1 283 ? -0.317 8.482 125.435 1.00 18.88 285 GLY A N 1
ATOM 2065 C CA . GLY A 1 283 ? -1.032 8.363 126.711 1.00 17.17 285 GLY A CA 1
ATOM 2066 C C . GLY A 1 283 ? -2.276 9.212 126.738 1.00 17.31 285 GLY A C 1
ATOM 2067 O O . GLY A 1 283 ? -2.332 10.100 127.600 1.00 19.37 285 GLY A O 1
ATOM 2068 N N . LEU A 1 284 ? -3.292 9.166 125.926 1.00 17.93 286 LEU A N 1
ATOM 2069 C CA . LEU A 1 284 ? -4.504 9.943 125.848 1.00 18.35 286 LEU A CA 1
ATOM 2070 C C . LEU A 1 284 ? -5.639 8.911 125.689 1.00 19.60 286 LEU A C 1
ATOM 2071 O O . LEU A 1 284 ? -5.483 7.953 124.911 1.00 20.89 286 LEU A O 1
ATOM 2076 N N . GLY A 1 285 ? -6.745 9.123 126.386 1.00 18.92 287 GLY A N 1
ATOM 2077 C CA . GLY A 1 285 ? -7.776 8.090 126.148 1.00 20.39 287 GLY A CA 1
ATOM 2078 C C . GLY A 1 285 ? -9.113 8.795 126.181 1.00 20.01 287 GLY A C 1
ATOM 2079 O O . GLY A 1 285 ? -9.159 9.987 126.321 1.00 19.13 287 GLY A O 1
ATOM 2080 N N . SER A 1 286 ? -10.167 8.054 126.018 1.00 21.12 288 SER A N 1
ATOM 2081 C CA . SER A 1 286 ? -11.559 8.434 125.991 1.00 21.31 288 SER A CA 1
ATOM 2082 C C . SER A 1 286 ? -12.198 8.732 127.321 1.00 22.03 288 SER A C 1
ATOM 2083 O O . SER A 1 286 ? -11.978 7.876 128.220 1.00 21.71 288 SER A O 1
ATOM 2086 N N . SER A 1 287 ? -12.954 9.791 127.535 1.00 22.41 289 SER A N 1
ATOM 2087 C CA . SER A 1 287 ? -13.536 10.048 128.883 1.00 25.82 289 SER A CA 1
ATOM 2088 C C . SER A 1 287 ? -14.594 9.037 129.279 1.00 26.16 289 SER A C 1
ATOM 2089 O O . SER A 1 287 ? -15.589 8.753 128.610 1.00 28.91 289 SER A O 1
ATOM 2092 N N . GLY A 1 288 ? -14.398 8.346 130.416 1.00 26.82 290 GLY A N 1
ATOM 2093 C CA . GLY A 1 288 ? -15.217 7.287 130.930 1.00 27.55 290 GLY A CA 1
ATOM 2094 C C . GLY A 1 288 ? -16.269 7.639 131.944 1.00 29.23 290 GLY A C 1
ATOM 2095 O O . GLY A 1 288 ? -17.353 7.031 131.953 1.00 31.76 290 GLY A O 1
ATOM 2096 N N . VAL A 1 289 ? -16.044 8.593 132.830 1.00 28.27 291 VAL A N 1
ATOM 2097 C CA . VAL A 1 289 ? -17.061 9.002 133.831 1.00 25.81 291 VAL A CA 1
ATOM 2098 C C . VAL A 1 289 ? -18.105 9.879 133.150 1.00 24.42 291 VAL A C 1
ATOM 2099 O O . VAL A 1 289 ? -17.895 10.700 132.230 1.00 23.80 291 VAL A O 1
ATOM 2103 N N . PRO A 1 290 ? -19.363 9.723 133.536 1.00 24.19 292 PRO A N 1
ATOM 2104 C CA . PRO A 1 290 ? -20.524 10.459 133.063 1.00 25.01 292 PRO A CA 1
ATOM 2105 C C . PRO A 1 290 ? -20.507 11.924 133.467 1.00 23.70 292 PRO A C 1
ATOM 2106 O O . PRO A 1 290 ? -20.186 12.323 134.586 1.00 23.21 292 PRO A O 1
ATOM 2110 N N . SER A 1 291 ? -20.808 12.832 132.545 1.00 24.61 293 SER A N 1
ATOM 2111 C CA . SER A 1 291 ? -20.830 14.261 132.796 1.00 25.51 293 SER A CA 1
ATOM 2112 C C . SER A 1 291 ? -22.155 14.661 133.412 1.00 27.04 293 SER A C 1
ATOM 2113 O O . SER A 1 291 ? -23.169 14.355 132.739 1.00 27.96 293 SER A O 1
ATOM 2116 N N . ASN A 1 292 ? -22.184 15.324 134.567 1.00 28.48 294 ASN A N 1
ATOM 2117 C CA . ASN A 1 292 ? -23.579 15.620 135.056 1.00 31.95 294 ASN A CA 1
ATOM 2118 C C . ASN A 1 292 ? -24.072 16.965 134.541 1.00 32.80 294 ASN A C 1
ATOM 2119 O O . ASN A 1 292 ? -25.056 17.610 134.868 1.00 33.75 294 ASN A O 1
ATOM 2124 N N . THR A 1 293 ? -23.503 17.509 133.494 1.00 34.45 295 THR A N 1
ATOM 2125 C CA . THR A 1 293 ? -23.558 18.691 132.677 1.00 34.92 295 THR A CA 1
ATOM 2126 C C . THR A 1 293 ? -23.316 18.257 131.233 1.00 37.73 295 THR A C 1
ATOM 2127 O O . THR A 1 293 ? -24.061 17.490 130.594 1.00 39.27 295 THR A O 1
ATOM 2131 N N . SER A 1 294 ? -22.222 18.645 130.602 1.00 38.55 296 SER A N 1
ATOM 2132 C CA . SER A 1 294 ? -21.706 18.421 129.270 1.00 36.66 296 SER A CA 1
ATOM 2133 C C . SER A 1 294 ? -20.272 17.917 129.253 1.00 35.82 296 SER A C 1
ATOM 2134 O O . SER A 1 294 ? -19.383 18.456 129.918 1.00 36.83 296 SER A O 1
ATOM 2137 N N . GLU A 1 295 ? -19.918 16.890 128.505 1.00 36.27 297 GLU A N 1
ATOM 2138 C CA . GLU A 1 295 ? -18.626 16.206 128.474 1.00 33.76 297 GLU A CA 1
ATOM 2139 C C . GLU A 1 295 ? -17.354 17.065 128.727 1.00 30.25 297 GLU A C 1
ATOM 2140 O O . GLU A 1 295 ? -16.758 18.100 128.470 1.00 27.07 297 GLU A O 1
ATOM 2146 N N . LEU A 1 296 ? -16.707 16.311 129.599 1.00 26.38 298 LEU A N 1
ATOM 2147 C CA . LEU A 1 296 ? -15.611 16.340 130.473 1.00 21.51 298 LEU A CA 1
ATOM 2148 C C . LEU A 1 296 ? -14.324 15.765 129.990 1.00 16.52 298 LEU A C 1
ATOM 2149 O O . LEU A 1 296 ? -14.298 14.857 129.177 1.00 16.36 298 LEU A O 1
ATOM 2154 N N . TRP A 1 297 ? -13.274 16.343 130.535 1.00 12.82 299 TRP A N 1
ATOM 2155 C CA . TRP A 1 297 ? -11.915 15.866 130.248 1.00 9.82 299 TRP A CA 1
ATOM 2156 C C . TRP A 1 297 ? -11.427 15.333 131.585 1.00 8.74 299 TRP A C 1
ATOM 2157 O O . TRP A 1 297 ? -11.992 15.884 132.561 1.00 9.43 299 TRP A O 1
ATOM 2168 N N . ILE A 1 298 ? -10.503 14.424 131.747 1.00 6.83 300 ILE A N 1
ATOM 2169 C CA . ILE A 1 298 ? -10.019 14.049 133.075 1.00 6.52 300 ILE A CA 1
ATOM 2170 C C . ILE A 1 298 ? -8.539 14.424 132.949 1.00 6.38 300 ILE A C 1
ATOM 2171 O O . ILE A 1 298 ? -7.969 13.946 132.013 1.00 3.10 300 ILE A O 1
ATOM 2176 N N . PHE A 1 299 ? -8.018 15.249 133.848 1.00 10.48 301 PHE A N 1
ATOM 2177 C CA . PHE A 1 299 ? -6.588 15.626 133.731 1.00 10.32 301 PHE A CA 1
ATOM 2178 C C . PHE A 1 299 ? -5.834 14.709 134.657 1.00 9.12 301 PHE A C 1
ATOM 2179 O O . PHE A 1 299 ? -5.726 15.192 135.770 1.00 11.65 301 PHE A O 1
ATOM 2187 N N . GLY A 1 300 ? -5.476 13.533 134.237 1.00 7.24 302 GLY A N 1
ATOM 2188 C CA . GLY A 1 300 ? -4.817 12.600 135.108 1.00 6.47 302 GLY A CA 1
ATOM 2189 C C . GLY A 1 300 ? -3.327 12.902 135.092 1.00 8.39 302 GLY A C 1
ATOM 2190 O O . GLY A 1 300 ? -2.904 13.989 134.757 1.00 6.48 302 GLY A O 1
ATOM 2191 N N . ASP A 1 301 ? -2.549 11.898 135.499 1.00 7.54 303 ASP A N 1
ATOM 2192 C CA . ASP A 1 301 ? -1.103 12.065 135.593 1.00 8.01 303 ASP A CA 1
ATOM 2193 C C . ASP A 1 301 ? -0.398 12.721 134.446 1.00 3.55 303 ASP A C 1
ATOM 2194 O O . ASP A 1 301 ? 0.609 13.396 134.752 1.00 3.63 303 ASP A O 1
ATOM 2199 N N . VAL A 1 302 ? -0.779 12.575 133.214 1.00 6.80 304 VAL A N 1
ATOM 2200 C CA . VAL A 1 302 ? -0.031 13.288 132.129 1.00 8.74 304 VAL A CA 1
ATOM 2201 C C . VAL A 1 302 ? -0.025 14.817 132.217 1.00 8.24 304 VAL A C 1
ATOM 2202 O O . VAL A 1 302 ? 0.944 15.548 131.855 1.00 10.55 304 VAL A O 1
ATOM 2206 N N . PHE A 1 303 ? -1.060 15.502 132.725 1.00 6.92 305 PHE A N 1
ATOM 2207 C CA . PHE A 1 303 ? -1.149 16.935 132.908 1.00 1.89 305 PHE A CA 1
ATOM 2208 C C . PHE A 1 303 ? -0.382 17.296 134.150 1.00 1.89 305 PHE A C 1
ATOM 2209 O O . PHE A 1 303 ? 0.465 18.149 134.191 1.00 1.89 305 PHE A O 1
ATOM 2217 N N . LEU A 1 304 ? -0.605 16.598 135.251 1.00 2.54 306 LEU A N 1
ATOM 2218 C CA . LEU A 1 304 ? -0.048 16.726 136.565 1.00 2.73 306 LEU A CA 1
ATOM 2219 C C . LEU A 1 304 ? 1.444 16.495 136.496 1.00 6.61 306 LEU A C 1
ATOM 2220 O O . LEU A 1 304 ? 2.112 17.157 137.293 1.00 6.96 306 LEU A O 1
ATOM 2225 N N . ARG A 1 305 ? 2.044 15.673 135.629 1.00 7.44 307 ARG A N 1
ATOM 2226 C CA . ARG A 1 305 ? 3.488 15.681 135.638 1.00 6.98 307 ARG A CA 1
ATOM 2227 C C . ARG A 1 305 ? 3.959 16.961 134.944 1.00 12.54 307 ARG A C 1
ATOM 2228 O O . ARG A 1 305 ? 5.110 17.328 135.266 1.00 12.63 307 ARG A O 1
ATOM 2236 N N . ASN A 1 306 ? 3.163 17.606 134.043 1.00 12.73 308 ASN A N 1
ATOM 2237 C CA . ASN A 1 306 ? 3.651 18.824 133.404 1.00 13.79 308 ASN A CA 1
ATOM 2238 C C . ASN A 1 306 ? 3.389 20.007 134.346 1.00 13.00 308 ASN A C 1
ATOM 2239 O O . ASN A 1 306 ? 4.235 20.923 134.441 1.00 13.75 308 ASN A O 1
ATOM 2244 N N . TYR A 1 307 ? 2.277 20.051 135.042 1.00 12.72 309 TYR A N 1
ATOM 2245 C CA . TYR A 1 307 ? 1.929 21.127 135.956 1.00 13.26 309 TYR A CA 1
ATOM 2246 C C . TYR A 1 307 ? 2.002 20.867 137.453 1.00 12.79 309 TYR A C 1
ATOM 2247 O O . TYR A 1 307 ? 1.292 19.981 137.856 1.00 9.44 309 TYR A O 1
ATOM 2256 N N . TYR A 1 308 ? 2.801 21.569 138.295 1.00 11.58 310 TYR A N 1
ATOM 2257 C CA . TYR A 1 308 ? 2.696 21.399 139.719 1.00 11.07 310 TYR A CA 1
ATOM 2258 C C . TYR A 1 308 ? 1.236 21.879 140.021 1.00 12.71 310 TYR A C 1
ATOM 2259 O O . TYR A 1 308 ? 0.777 22.848 139.419 1.00 10.75 310 TYR A O 1
ATOM 2268 N N . THR A 1 309 ? 0.519 21.216 140.915 1.00 13.38 311 THR A N 1
ATOM 2269 C CA . THR A 1 309 ? -0.917 21.458 141.197 1.00 9.89 311 THR A CA 1
ATOM 2270 C C . THR A 1 309 ? -1.306 21.921 142.559 1.00 7.89 311 THR A C 1
ATOM 2271 O O . THR A 1 309 ? -0.930 21.235 143.540 1.00 7.93 311 THR A O 1
ATOM 2275 N N . ILE A 1 310 ? -2.025 23.011 142.787 1.00 5.06 312 ILE A N 1
ATOM 2276 C CA . ILE A 1 310 ? -2.292 23.455 144.182 1.00 6.04 312 ILE A CA 1
ATOM 2277 C C . ILE A 1 310 ? -3.765 23.264 144.453 1.00 5.59 312 ILE A C 1
ATOM 2278 O O . ILE A 1 310 ? -4.474 23.571 143.483 1.00 6.52 312 ILE A O 1
ATOM 2283 N N . TYR A 1 311 ? -4.279 22.764 145.576 1.00 3.68 313 TYR A N 1
ATOM 2284 C CA . TYR A 1 311 ? -5.738 22.546 145.607 1.00 3.05 313 TYR A CA 1
ATOM 2285 C C . TYR A 1 311 ? -6.167 23.530 146.636 1.00 4.95 313 TYR A C 1
ATOM 2286 O O . TYR A 1 311 ? -5.587 23.305 147.738 1.00 7.20 313 TYR A O 1
ATOM 2295 N N . ASP A 1 312 ? -7.019 24.510 146.435 1.00 4.74 314 ASP A N 1
ATOM 2296 C CA . ASP A 1 312 ? -7.323 25.464 147.518 1.00 6.60 314 ASP A CA 1
ATOM 2297 C C . ASP A 1 312 ? -8.742 25.400 148.063 1.00 5.79 314 ASP A C 1
ATOM 2298 O O . ASP A 1 312 ? -9.724 25.742 147.462 1.00 6.55 314 ASP A O 1
ATOM 2303 N N . ARG A 1 313 ? -8.906 24.900 149.305 1.00 6.87 315 ARG A N 1
ATOM 2304 C CA . ARG A 1 313 ? -10.204 24.689 149.872 1.00 7.13 315 ARG A CA 1
ATOM 2305 C C . ARG A 1 313 ? -10.688 25.926 150.589 1.00 9.49 315 ARG A C 1
ATOM 2306 O O . ARG A 1 313 ? -11.909 25.861 150.835 1.00 8.78 315 ARG A O 1
ATOM 2314 N N . THR A 1 314 ? -9.834 26.921 150.892 1.00 12.32 316 THR A N 1
ATOM 2315 C CA . THR A 1 314 ? -10.591 28.023 151.555 1.00 16.37 316 THR A CA 1
ATOM 2316 C C . THR A 1 314 ? -11.130 28.862 150.386 1.00 15.69 316 THR A C 1
ATOM 2317 O O . THR A 1 314 ? -12.247 29.356 150.419 1.00 18.18 316 THR A O 1
ATOM 2321 N N . ASN A 1 315 ? -10.411 28.945 149.264 1.00 15.00 317 ASN A N 1
ATOM 2322 C CA . ASN A 1 315 ? -10.979 29.738 148.183 1.00 14.69 317 ASN A CA 1
ATOM 2323 C C . ASN A 1 315 ? -11.594 28.949 147.048 1.00 15.40 317 ASN A C 1
ATOM 2324 O O . ASN A 1 315 ? -11.924 29.531 145.993 1.00 14.14 317 ASN A O 1
ATOM 2329 N N . ASN A 1 316 ? -11.746 27.642 147.186 1.00 14.45 318 ASN A N 1
ATOM 2330 C CA . ASN A 1 316 ? -12.331 26.846 146.101 1.00 10.74 318 ASN A CA 1
ATOM 2331 C C . ASN A 1 316 ? -11.701 27.091 144.751 1.00 7.51 318 ASN A C 1
ATOM 2332 O O . ASN A 1 316 ? -12.369 27.428 143.804 1.00 6.70 318 ASN A O 1
ATOM 2337 N N . LYS A 1 317 ? -10.425 26.781 144.582 1.00 5.68 319 LYS A N 1
ATOM 2338 C CA . LYS A 1 317 ? -9.828 26.952 143.287 1.00 5.70 319 LYS A CA 1
ATOM 2339 C C . LYS A 1 317 ? -8.601 26.083 143.164 1.00 6.20 319 LYS A C 1
ATOM 2340 O O . LYS A 1 317 ? -7.991 25.774 144.178 1.00 8.43 319 LYS A O 1
ATOM 2346 N N . VAL A 1 318 ? -8.165 25.766 141.980 1.00 6.39 320 VAL A N 1
ATOM 2347 C CA . VAL A 1 318 ? -7.008 24.886 141.752 1.00 5.85 320 VAL A CA 1
ATOM 2348 C C . VAL A 1 318 ? -6.000 25.735 141.014 1.00 5.09 320 VAL A C 1
ATOM 2349 O O . VAL A 1 318 ? -6.484 26.594 140.251 1.00 5.37 320 VAL A O 1
ATOM 2353 N N . GLY A 1 319 ? -4.705 25.548 141.232 1.00 3.73 321 GLY A N 1
ATOM 2354 C CA . GLY A 1 319 ? -3.803 26.463 140.512 1.00 6.91 321 GLY A CA 1
ATOM 2355 C C . GLY A 1 319 ? -2.761 25.630 139.822 1.00 11.18 321 GLY A C 1
ATOM 2356 O O . GLY A 1 319 ? -2.541 24.547 140.336 1.00 11.02 321 GLY A O 1
ATOM 2357 N N . PHE A 1 320 ? -2.265 26.093 138.644 1.00 13.96 322 PHE A N 1
ATOM 2358 C CA . PHE A 1 320 ? -1.263 25.324 137.929 1.00 14.33 322 PHE A CA 1
ATOM 2359 C C . PHE A 1 320 ? -0.083 26.290 137.730 1.00 12.82 322 PHE A C 1
ATOM 2360 O O . PHE A 1 320 ? -0.306 27.488 137.588 1.00 14.00 322 PHE A O 1
ATOM 2368 N N . ALA A 1 321 ? 1.067 25.673 137.770 1.00 10.12 323 ALA A N 1
ATOM 2369 C CA . ALA A 1 321 ? 2.331 26.404 137.574 1.00 12.84 323 ALA A CA 1
ATOM 2370 C C . ALA A 1 321 ? 3.173 25.304 136.891 1.00 12.53 323 ALA A C 1
ATOM 2371 O O . ALA A 1 321 ? 3.040 24.134 137.234 1.00 11.37 323 ALA A O 1
ATOM 2373 N N . PRO A 1 322 ? 3.988 25.696 135.965 1.00 14.83 324 PRO A N 1
ATOM 2374 C CA . PRO A 1 322 ? 4.837 24.784 135.228 1.00 14.99 324 PRO A CA 1
ATOM 2375 C C . PRO A 1 322 ? 5.730 23.964 136.143 1.00 14.00 324 PRO A C 1
ATOM 2376 O O . PRO A 1 322 ? 6.426 24.560 136.992 1.00 15.72 324 PRO A O 1
ATOM 2380 N N . ALA A 1 323 ? 5.747 22.635 135.996 1.00 13.04 325 ALA A N 1
ATOM 2381 C CA . ALA A 1 323 ? 6.573 21.855 136.949 1.00 16.03 325 ALA A CA 1
ATOM 2382 C C . ALA A 1 323 ? 8.049 21.979 136.639 1.00 17.36 325 ALA A C 1
ATOM 2383 O O . ALA A 1 323 ? 8.467 22.031 135.482 1.00 18.18 325 ALA A O 1
ATOM 2385 N N . ALA A 1 324 ? 8.883 21.977 137.646 1.00 19.25 326 ALA A N 1
ATOM 2386 C CA . ALA A 1 324 ? 10.338 22.085 137.549 1.00 21.24 326 ALA A CA 1
ATOM 2387 C C . ALA A 1 324 ? 10.730 20.687 138.057 1.00 23.17 326 ALA A C 1
ATOM 2388 O O . ALA A 1 324 ? 11.002 19.730 137.311 1.00 22.88 326 ALA A O 1
#

CATH classification: 2.40.70.10 (+1 more: 2.40.70.10)

Solvent-accessible surface area: 13727 Å² total; per-residue (Å²): 170,86,49,37,126,7,69,21,87,68,18,61,22,4,36,0,39,6,26,0,6,59,99,95,37,66,1,62,0,8,4,16,0,14,22,0,10,8,3,0,0,0,46,58,0,100,26,144,5,0,77,82,34,80,76,0,46,8,188,124,10,105,56,40,90,93,57,54,113,83,6,81,8,84,48,71,137,15,28,1,107,0,27,6,0,51,2,42,0,30,6,17,51,88,28,0,68,116,0,28,0,2,0,0,56,61,3,74,36,148,131,18,42,70,7,46,19,13,0,18,2,1,6,1,11,63,68,46,11,32,45,55,7,66,4,2,6,34,16,5,21,101,72,93,56,26,117,90,39,18,0,0,0,28,3,5,43,79,33,53,142,29,0,5,3,0,16,0,15,37,30,108,89,35,45,76,64,73,52,58,88,6,65,13,59,32,85,102,56,0,25,0,32,1,80,14,5,21,10,87,70,104,119,28,50,33,175,44,9,34,0,6,0,15,2,33,33,29,65,2,14,2,15,97,92,20,20,42,70,8,17,161,53,18,52,13,84,122,70,189,48,72,44,44,36,114,36,104,51,37,178,108,25,14,48,6,16,1,33,4,91,64,54,138,6,60,0,37,12,91,13,0,24,51,53,111,138,88,113,9,33,9,4,14,16,64,12,68,56,107,37,160,88,58,62,8,5,11,0,0,0,1,0,1,35,46,11,0,0,1,0,11,51,86,94,42,48,0,0,1,0,45,29,77

Organism: Gadus morhua (NCBI:txid8049)

Secondary structure (DSSP, 8-state):
-EEEEEEEETTTEEEEEEEETTTTEEEEEEEETT---EEE-BTT--SHHHHTS--B-GGG-TT-EEEEEEEEEE-SS-EEEEEEEEEEEESSSS-EEEEEEEEEEE--STTTTT-SSSEEEE-S-GGG-GGGPPPHHHHHHHTT-SSSSEEEEE--STT-S-EEEEESS--GGGB-S--EEEEEEEETTEEEEE-EEEETTEE-----EEEEE-TT-SSEEE-TTTHHHHHHHHT-EE----EE--TTSSSSSPPEEEEETTEEEEE-HHHHEEESSS-EEE-EEE--SPPSSS-EEEE-HHHHHHEEEEEETTTTEEEEEEB-

B-factor: mean 17.08, std 10.7, range [1.89, 62.51]

Foldseek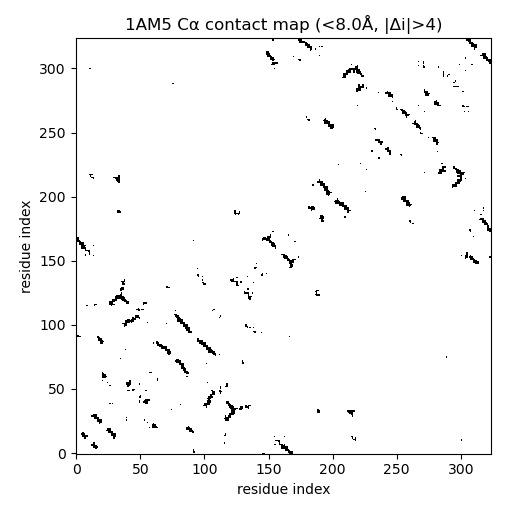 3Di:
DFKDWAFDDQLFFTWHWKWWAVVTDIWIAGEKLQAFAAEFLAVLADALLSVVGRHHYQVRHPFKAFDQDKFFDQPLHFTFIWGKIFTAMDDRDDDDHRAIYTHTNYGDDPPSNVPPTRYYQYDAAQQRHTPRHHHPLVRCVVVVVACASKWWWADDPSRDTDIMITGNDDDPVWFDDDKAKFFQPDRHRLKGFWPAKAKQNHGQDDVGAIEGAIQNGSAKEWAQVSVVVVLVQQVFDFDVGFGWDFDVSFVVGIWMWTQGPNDTHTQGSVLQWDCPDRTITGRYYHDDDDDPGDYYIYNYSSNCNQWTWMQHVVRRMIITGGTD

Sequence (324 aa):
RVTEQMKNEADTEYYGVISIGTPPESFKVIFDTGSSNLWVSSSHCSAQACSNHNKFKPRQSSTYVETGKTVDLTYGTGGMRGILGQDTVSVGGGSDPNQELGESQTEPGPFQAAAPFDGILGLAYPSIAAAGAVPVFDNMGSQSLVEKDLFSFYLSGGGANGSEVMLGGVDNSHYTGSIHWIPVTAEKYWQVALDGITVNGQTAACEGCQAIVDTGTSKIVAPVSALANIMKDIGASENQGEMMGNCASVQSLPDITFTINGVKQPLPPSAYIEGDQAFCTSGLGSSGVPSNTSELWIFGDVFLRNYYTIYDRTNNKVGFAPAA

Radius of gyration: 19.83 Å; Cα contacts (8 Å, |Δi|>4): 861; chains: 1; bounding box: 36×46×58 Å